Protein AF-A0A5N5QMT2-F1 (afdb_monomer_lite)

Foldseek 3Di:
DPPPVCPPPPDPDLVVVLVVLVVVLVVLVVVLVVLCVQADFDDDPDPVDDDPDGDDPVRYDPPVVV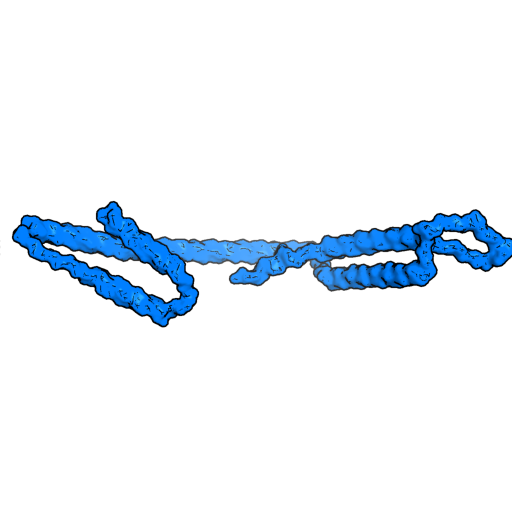VVVNVVSVVVNVVSVVVSVVSVVVDDDDDDPVVVVVVVVVVVVVVVVVVVVVVVVVVVVVVVVVVVVVVVVVVVVVVVVVVVVVVVVVVVVCVPDDDDDDDPDPPVVVVVVVVVVVCVPDPDDDPVVVVVVVVVVVVVVVPD

pLDDT: mean 74.21, std 20.09, range [34.5, 97.56]

InterPro domains:
  IPR021384 Mediator complex, subunit Med21 [PF11221] (12-137)
  IPR021384 Mediator complex, subunit Med21 [PTHR13381] (12-141)
  IPR037212 Mediator complex, subunit Med7/Med21-like [SSF140718] (12-138)

Structure (mmCIF, N/CA/C/O backbone):
data_AF-A0A5N5QMT2-F1
#
_entry.id   AF-A0A5N5QMT2-F1
#
loop_
_atom_site.group_PDB
_atom_site.id
_atom_site.type_symbol
_atom_site.label_atom_id
_atom_site.label_alt_id
_atom_site.label_comp_id
_atom_site.label_asym_id
_atom_site.label_entity_id
_atom_site.label_seq_id
_atom_site.pdbx_PDB_ins_code
_atom_site.Cartn_x
_atom_site.Cartn_y
_atom_site.Cartn_z
_atom_site.occupancy
_atom_site.B_iso_or_equiv
_atom_site.auth_seq_id
_atom_site.auth_comp_id
_atom_site.auth_asym_id
_atom_site.auth_atom_id
_atom_site.pdbx_PDB_model_num
ATOM 1 N N . MET A 1 1 ? -13.876 -12.688 22.384 1.00 47.56 1 MET A N 1
ATOM 2 C CA . MET A 1 1 ? -14.095 -11.688 21.320 1.00 47.56 1 MET A CA 1
ATOM 3 C C . MET A 1 1 ? -12.764 -11.387 20.628 1.00 47.56 1 MET A C 1
ATOM 5 O O . MET A 1 1 ? -12.098 -10.450 21.045 1.00 47.56 1 MET A O 1
ATOM 9 N N . PRO A 1 2 ? -12.319 -12.203 19.652 1.00 50.31 2 PRO A N 1
ATOM 10 C CA . PRO A 1 2 ? -11.019 -12.031 18.999 1.00 50.31 2 PRO A CA 1
ATOM 11 C C . PRO A 1 2 ? -11.087 -11.380 17.603 1.00 50.31 2 PRO A C 1
ATOM 13 O O . PRO A 1 2 ? -10.048 -11.216 16.974 1.00 50.31 2 PRO A O 1
ATOM 16 N N . GLU A 1 3 ? -12.267 -10.992 17.106 1.00 50.75 3 GLU A N 1
ATOM 17 C CA . GLU A 1 3 ? -12.407 -10.488 15.726 1.00 50.75 3 GLU A CA 1
ATOM 18 C C . GLU A 1 3 ? -12.124 -8.985 15.557 1.00 50.75 3 GLU A C 1
ATOM 20 O O . GLU A 1 3 ? -11.755 -8.553 14.472 1.00 50.75 3 GLU A O 1
ATOM 25 N N . LEU A 1 4 ? -12.194 -8.186 16.628 1.00 48.50 4 LEU A N 1
ATOM 26 C CA . LEU A 1 4 ? -12.113 -6.719 16.534 1.00 48.50 4 LEU A CA 1
ATOM 27 C C . LEU A 1 4 ? -10.691 -6.181 16.273 1.00 48.50 4 LEU A C 1
ATOM 29 O O . LEU A 1 4 ? -10.518 -5.102 15.718 1.00 48.50 4 LEU A O 1
ATOM 33 N N . HIS A 1 5 ? -9.654 -6.932 16.646 1.00 47.97 5 HIS A N 1
ATOM 34 C CA . HIS A 1 5 ? -8.260 -6.491 16.492 1.00 47.97 5 HIS A CA 1
ATOM 35 C C . HIS A 1 5 ? -7.692 -6.734 15.091 1.00 47.97 5 HIS A C 1
ATOM 37 O O . HIS A 1 5 ? -6.601 -6.261 14.786 1.00 47.97 5 HIS A O 1
ATOM 43 N N . LYS A 1 6 ? -8.413 -7.466 14.233 1.00 48.66 6 LYS A N 1
ATOM 44 C CA . LYS A 1 6 ? -7.925 -7.812 12.896 1.00 48.66 6 LYS A CA 1
ATOM 45 C C . LYS A 1 6 ? -8.113 -6.677 11.884 1.00 48.66 6 LYS A C 1
ATOM 47 O O . LYS A 1 6 ? -7.337 -6.598 10.942 1.00 48.66 6 LYS A O 1
ATOM 52 N N . GLU A 1 7 ? -9.079 -5.783 12.100 1.00 50.97 7 GLU A N 1
ATOM 53 C CA . GLU A 1 7 ? -9.382 -4.693 11.159 1.00 50.97 7 GLU A CA 1
ATOM 54 C C . GLU A 1 7 ? -8.595 -3.400 11.414 1.00 50.97 7 GLU A C 1
ATOM 56 O O . GLU A 1 7 ? -8.371 -2.640 10.481 1.00 50.97 7 GLU A O 1
ATOM 61 N N . LEU A 1 8 ? -8.124 -3.146 12.641 1.00 49.72 8 LEU A N 1
ATOM 62 C CA . LEU A 1 8 ? -7.534 -1.842 12.986 1.00 49.72 8 LEU A CA 1
ATOM 63 C C . LEU A 1 8 ? -6.001 -1.778 12.853 1.00 49.72 8 LEU A C 1
ATOM 65 O O . LEU A 1 8 ? -5.417 -0.715 13.032 1.00 49.72 8 LEU A O 1
ATOM 69 N N . THR A 1 9 ? -5.323 -2.903 12.600 1.00 47.25 9 THR A N 1
ATOM 70 C CA . THR A 1 9 ? -3.842 -2.960 12.590 1.00 47.25 9 THR A CA 1
ATOM 71 C C . THR A 1 9 ? -3.247 -3.669 11.369 1.00 47.25 9 THR A C 1
ATOM 73 O O . THR A 1 9 ? -2.034 -3.634 11.194 1.00 47.25 9 THR A O 1
ATOM 76 N N . ALA A 1 10 ? -4.058 -4.319 10.526 1.00 49.44 10 ALA A N 1
ATOM 77 C CA . ALA A 1 10 ? -3.559 -5.112 9.396 1.00 49.44 10 ALA A CA 1
ATOM 78 C C . ALA A 1 10 ? -3.632 -4.403 8.033 1.00 49.44 10 ALA A C 1
ATOM 80 O O . ALA A 1 10 ? -2.993 -4.863 7.090 1.00 49.44 10 ALA A O 1
ATOM 81 N N . ASP A 1 11 ? -4.364 -3.296 7.922 1.00 58.69 11 ASP A N 1
ATOM 82 C CA . ASP A 1 11 ? -4.413 -2.502 6.698 1.00 58.69 11 ASP A CA 1
ATOM 83 C C . ASP A 1 11 ? -3.493 -1.294 6.914 1.00 58.69 11 ASP A C 1
ATOM 85 O O . ASP A 1 11 ? -3.854 -0.324 7.579 1.00 58.69 11 ASP A O 1
ATOM 89 N N . MET A 1 12 ? -2.265 -1.354 6.387 1.00 60.53 12 MET A N 1
ATOM 90 C CA . MET A 1 12 ? -1.620 -0.112 5.947 1.00 60.53 12 MET A CA 1
ATOM 91 C C . MET A 1 12 ? -2.678 0.664 5.160 1.00 60.53 12 MET A C 1
ATOM 93 O O . MET A 1 12 ? -3.343 0.057 4.321 1.00 60.53 12 MET A O 1
ATOM 97 N N . ASP A 1 13 ? -2.873 1.955 5.421 1.00 83.69 13 ASP A N 1
ATOM 98 C CA . ASP A 1 13 ? -3.916 2.711 4.724 1.00 83.69 13 ASP A CA 1
ATOM 99 C C . ASP A 1 13 ? -3.741 2.539 3.207 1.00 83.69 13 ASP A C 1
ATOM 101 O O . ASP A 1 13 ? -2.679 2.827 2.649 1.00 83.69 13 ASP A O 1
ATOM 105 N N . LYS A 1 14 ? -4.765 1.997 2.538 1.00 84.50 14 LYS A N 1
ATOM 106 C CA . LYS A 1 14 ? -4.738 1.721 1.095 1.00 84.50 14 LYS A CA 1
ATOM 107 C C . LYS A 1 14 ? -4.459 2.987 0.293 1.00 84.50 14 LYS A C 1
ATOM 109 O O . LYS A 1 14 ? -3.879 2.905 -0.787 1.00 84.50 14 LYS A O 1
ATOM 114 N N . LEU A 1 15 ? -4.834 4.150 0.829 1.00 88.06 15 LEU A N 1
ATOM 115 C CA . LEU A 1 15 ? -4.496 5.436 0.238 1.00 88.06 15 LEU A CA 1
ATOM 116 C C . LEU A 1 15 ? -2.988 5.712 0.311 1.00 88.06 15 LEU A C 1
ATOM 118 O O . LEU A 1 15 ? -2.398 6.121 -0.688 1.00 88.06 15 LEU A O 1
ATOM 122 N N . THR A 1 16 ? -2.350 5.435 1.450 1.00 90.06 16 THR A N 1
ATOM 123 C CA . THR A 1 16 ? -0.886 5.499 1.583 1.00 90.06 16 THR A CA 1
ATOM 124 C C . THR A 1 16 ? -0.204 4.492 0.656 1.00 90.06 16 THR A C 1
ATOM 126 O O . THR A 1 16 ? 0.714 4.862 -0.066 1.00 90.06 16 THR A O 1
ATOM 129 N N . GLN A 1 17 ? -0.706 3.256 0.567 1.00 90.19 17 GLN A N 1
ATOM 130 C CA . GLN A 1 17 ? -0.165 2.251 -0.360 1.00 90.19 17 GLN A CA 1
ATOM 131 C C . GLN A 1 17 ? -0.258 2.695 -1.830 1.00 90.19 17 GLN A C 1
ATOM 133 O O . GLN A 1 17 ? 0.668 2.477 -2.611 1.00 90.19 17 GLN A O 1
ATOM 138 N N . LEU A 1 18 ? -1.371 3.327 -2.220 1.00 91.50 18 LEU A N 1
ATOM 139 C CA . LEU A 1 18 ? -1.539 3.889 -3.559 1.00 91.50 18 LEU A CA 1
ATOM 140 C C . LEU A 1 18 ? -0.559 5.041 -3.813 1.00 91.50 18 LEU A C 1
ATOM 142 O O . LEU A 1 18 ? 0.016 5.120 -4.898 1.00 91.50 18 LEU A O 1
ATOM 146 N N . HIS A 1 19 ? -0.356 5.914 -2.825 1.00 91.38 19 HIS A N 1
ATOM 147 C CA . HIS A 1 19 ? 0.609 7.005 -2.920 1.00 91.38 19 HIS A CA 1
ATOM 148 C C . HIS A 1 19 ? 2.033 6.481 -3.158 1.00 91.38 19 HIS A C 1
ATOM 150 O O . HIS A 1 19 ? 2.672 6.880 -4.134 1.00 91.38 19 HIS A O 1
ATOM 156 N N . ASP A 1 20 ? 2.475 5.513 -2.353 1.00 92.25 20 ASP A N 1
ATOM 157 C CA . ASP A 1 20 ? 3.797 4.890 -2.476 1.00 92.25 20 ASP A CA 1
ATOM 158 C C . ASP A 1 20 ? 3.968 4.185 -3.834 1.00 92.25 20 ASP A C 1
ATOM 160 O O . ASP A 1 20 ? 5.029 4.249 -4.463 1.00 92.25 20 ASP A O 1
ATOM 164 N N . ALA A 1 21 ? 2.911 3.531 -4.333 1.00 91.31 21 ALA A N 1
ATOM 165 C CA . ALA A 1 21 ? 2.925 2.875 -5.639 1.00 91.31 21 ALA A CA 1
ATOM 166 C C . ALA A 1 21 ? 3.087 3.877 -6.796 1.00 91.31 21 ALA A C 1
ATOM 168 O O . ALA A 1 21 ? 3.819 3.600 -7.751 1.00 91.31 21 ALA A O 1
ATOM 169 N N . ILE A 1 22 ? 2.445 5.048 -6.712 1.00 93.19 22 ILE A N 1
ATOM 170 C CA . ILE A 1 22 ? 2.586 6.124 -7.704 1.00 93.19 22 ILE A CA 1
ATOM 171 C C . ILE A 1 22 ? 3.990 6.733 -7.645 1.00 93.19 22 ILE A C 1
ATOM 173 O O . ILE A 1 22 ? 4.608 6.939 -8.691 1.00 93.19 22 ILE A O 1
ATOM 177 N N . GLU A 1 23 ? 4.521 6.994 -6.450 1.00 94.00 23 GLU A N 1
ATOM 178 C CA . GLU A 1 23 ? 5.882 7.512 -6.298 1.00 94.00 23 GLU A CA 1
ATOM 179 C C . GLU A 1 23 ? 6.912 6.529 -6.872 1.00 94.00 23 GLU A C 1
ATOM 181 O O . GLU A 1 23 ? 7.763 6.909 -7.681 1.00 94.00 23 GLU A O 1
ATOM 186 N N . SER A 1 24 ? 6.776 5.241 -6.549 1.00 92.12 24 SER A N 1
ATOM 187 C CA . SER A 1 24 ? 7.620 4.181 -7.100 1.00 92.12 24 SER A CA 1
ATOM 188 C C . SER A 1 24 ? 7.551 4.125 -8.631 1.00 92.12 24 SER A C 1
ATOM 190 O O . SER A 1 24 ? 8.596 4.037 -9.282 1.00 92.12 24 SER A O 1
ATOM 192 N N . LEU A 1 25 ? 6.354 4.250 -9.221 1.00 93.81 25 LEU A N 1
ATOM 193 C CA . LEU A 1 25 ? 6.182 4.296 -10.676 1.00 93.81 25 LEU A CA 1
ATOM 194 C C . LEU A 1 25 ? 6.958 5.467 -11.297 1.00 93.81 25 LEU A C 1
ATOM 196 O O . LEU A 1 25 ? 7.675 5.278 -12.280 1.00 93.81 25 LEU A O 1
ATOM 200 N N . LEU A 1 26 ? 6.858 6.665 -10.717 1.00 94.00 26 LEU A N 1
ATOM 201 C CA . LEU A 1 26 ? 7.558 7.855 -11.211 1.00 94.00 26 LEU A CA 1
ATOM 202 C C . LEU A 1 26 ? 9.083 7.714 -11.115 1.00 94.00 26 LEU A C 1
ATOM 204 O O . LEU A 1 26 ? 9.804 8.111 -12.037 1.00 94.00 26 LEU A O 1
ATOM 208 N N . VAL A 1 27 ? 9.580 7.107 -10.037 1.00 94.00 27 VAL A N 1
ATOM 209 C CA . VAL A 1 27 ? 11.009 6.814 -9.865 1.00 94.00 27 VAL A CA 1
ATOM 210 C C . VAL A 1 27 ? 11.495 5.832 -10.932 1.00 94.00 27 VAL A C 1
ATOM 212 O O . VAL A 1 27 ? 12.517 6.087 -11.575 1.00 94.00 27 VAL A O 1
ATOM 215 N N . ILE A 1 28 ? 10.753 4.748 -11.180 1.00 91.75 28 ILE A N 1
ATOM 216 C CA . ILE A 1 28 ? 11.081 3.767 -12.226 1.00 91.75 28 ILE A CA 1
ATOM 217 C C . ILE A 1 28 ? 11.078 4.436 -13.605 1.00 91.75 28 ILE A C 1
ATOM 219 O O . ILE A 1 28 ? 12.009 4.235 -14.384 1.00 91.75 28 ILE A O 1
ATOM 223 N N . MET A 1 29 ? 10.099 5.298 -13.897 1.00 93.06 29 MET A N 1
ATOM 224 C CA . MET A 1 29 ? 10.043 6.049 -15.155 1.00 93.06 29 MET A CA 1
ATOM 225 C C . MET A 1 29 ? 11.276 6.937 -15.349 1.00 93.06 29 MET A C 1
ATOM 227 O O . MET A 1 29 ? 11.930 6.850 -16.389 1.00 93.06 29 MET A O 1
ATOM 231 N N . SER A 1 30 ? 11.643 7.742 -14.350 1.00 94.81 30 SER A N 1
ATOM 232 C CA . SER A 1 30 ? 12.832 8.601 -14.419 1.00 94.81 30 SER A CA 1
ATOM 233 C C . SER A 1 30 ? 14.112 7.782 -14.620 1.00 94.81 30 SER A C 1
ATOM 235 O O . SER A 1 30 ? 14.888 8.036 -15.545 1.00 94.81 30 SER A O 1
ATOM 237 N N . ASN A 1 31 ? 14.289 6.725 -13.823 1.00 92.38 31 ASN A N 1
ATOM 238 C CA . ASN A 1 31 ? 15.452 5.848 -13.909 1.00 92.38 31 ASN A CA 1
ATOM 239 C C . ASN A 1 31 ? 15.521 5.104 -15.247 1.00 92.38 31 ASN A C 1
ATOM 241 O O . ASN A 1 31 ? 16.613 4.936 -15.787 1.00 92.38 31 ASN A O 1
ATOM 245 N N . SER A 1 32 ? 14.380 4.716 -15.823 1.00 92.69 32 SER A N 1
ATOM 246 C CA . SER A 1 32 ? 14.324 4.074 -17.140 1.00 92.69 32 SER A CA 1
ATOM 247 C C . SER A 1 32 ? 14.790 5.017 -18.253 1.00 92.69 32 SER A C 1
ATOM 249 O O . SER A 1 32 ? 15.587 4.621 -19.102 1.00 92.69 32 SER A O 1
ATOM 251 N N . VAL A 1 33 ? 14.387 6.293 -18.217 1.00 92.50 33 VAL A N 1
ATOM 252 C CA . VAL A 1 33 ? 14.845 7.305 -19.181 1.00 92.50 33 VAL A CA 1
ATOM 253 C C . VAL A 1 33 ? 16.339 7.559 -19.012 1.00 92.50 33 VAL A C 1
ATOM 255 O O . VAL A 1 33 ? 17.073 7.580 -20.002 1.00 92.50 33 VAL A O 1
ATOM 258 N N . ILE A 1 34 ? 16.812 7.696 -17.770 1.00 92.06 34 ILE A N 1
ATOM 259 C CA . ILE A 1 34 ? 18.241 7.848 -17.479 1.00 92.06 34 ILE A CA 1
ATOM 260 C C . ILE A 1 34 ? 19.015 6.642 -18.018 1.00 92.06 34 ILE A C 1
ATOM 262 O O . ILE A 1 34 ? 20.014 6.826 -18.712 1.00 92.06 34 ILE A O 1
ATOM 266 N N . TYR A 1 35 ? 18.550 5.419 -17.768 1.00 90.25 35 TYR A N 1
ATOM 267 C CA . TYR A 1 35 ? 19.178 4.194 -18.258 1.00 90.25 35 TYR A CA 1
ATOM 268 C C . TYR A 1 35 ? 19.256 4.171 -19.792 1.00 90.25 35 TYR A C 1
ATOM 270 O O . TYR A 1 35 ? 20.343 4.029 -20.352 1.00 90.25 35 TYR A O 1
ATOM 278 N N . LEU A 1 36 ? 18.143 4.427 -20.485 1.00 88.38 36 LEU A N 1
ATOM 279 C CA . LEU A 1 36 ? 18.100 4.444 -21.950 1.00 88.38 36 LEU A CA 1
ATOM 280 C C . LEU A 1 36 ? 19.023 5.518 -22.544 1.00 88.38 36 LEU A C 1
ATOM 282 O O . LEU A 1 36 ? 19.749 5.255 -23.498 1.00 88.38 36 LEU A O 1
ATOM 286 N N . VAL A 1 37 ? 19.062 6.723 -21.975 1.00 87.69 37 VAL A N 1
ATOM 287 C CA . VAL A 1 37 ? 19.925 7.810 -22.474 1.00 87.69 37 VAL A CA 1
ATOM 288 C C . VAL A 1 37 ? 21.406 7.555 -22.161 1.00 87.69 37 VAL A C 1
ATOM 290 O O . VAL A 1 37 ? 22.294 7.944 -22.932 1.00 87.69 37 VAL A O 1
ATOM 293 N N . THR A 1 38 ? 21.704 6.909 -21.032 1.00 85.94 38 THR A N 1
ATOM 294 C CA . THR A 1 38 ? 23.081 6.678 -20.568 1.00 85.94 38 THR A CA 1
ATOM 295 C C . THR A 1 38 ? 23.731 5.423 -21.145 1.00 85.94 38 THR A C 1
ATOM 297 O O . THR A 1 38 ? 24.955 5.428 -21.289 1.00 85.94 38 THR A O 1
ATOM 300 N N . ARG A 1 39 ? 22.949 4.405 -21.520 1.00 83.00 39 ARG A N 1
ATOM 301 C CA . ARG A 1 39 ? 23.452 3.103 -21.993 1.00 83.00 39 ARG A CA 1
ATOM 302 C C . ARG A 1 39 ? 23.227 2.814 -23.477 1.00 83.00 39 ARG A C 1
ATOM 304 O O . ARG A 1 39 ? 23.773 1.841 -23.982 1.00 83.00 39 ARG A O 1
ATOM 311 N N . ASN A 1 40 ? 22.480 3.658 -24.195 1.00 81.75 40 ASN A N 1
ATOM 312 C CA . ASN A 1 40 ? 22.239 3.461 -25.626 1.00 81.75 40 ASN A CA 1
ATOM 313 C C . ASN A 1 40 ? 23.493 3.696 -26.494 1.00 81.75 40 ASN A C 1
ATOM 315 O O . ASN A 1 40 ? 24.268 4.638 -26.268 1.00 81.75 40 ASN A O 1
ATOM 319 N N . SER A 1 41 ? 23.615 2.873 -27.536 1.00 75.62 41 SER A N 1
ATOM 320 C CA . SER A 1 41 ? 24.634 2.943 -28.581 1.00 75.62 41 SER A CA 1
ATOM 321 C C . SER A 1 41 ? 24.241 3.922 -29.696 1.00 75.62 41 SER A C 1
ATOM 323 O O . SER A 1 41 ? 23.064 4.160 -29.984 1.00 75.62 41 SER A O 1
ATOM 325 N N . PHE A 1 42 ? 25.233 4.533 -30.349 1.00 78.00 42 PHE A N 1
ATOM 326 C CA . PHE A 1 42 ? 24.985 5.390 -31.511 1.00 78.00 42 PHE A CA 1
ATOM 327 C C . PHE A 1 42 ? 24.969 4.545 -32.786 1.00 78.00 42 PHE A C 1
ATOM 329 O O . PHE A 1 42 ? 26.005 4.079 -33.253 1.00 78.00 42 PHE A O 1
ATOM 336 N N . ARG A 1 43 ? 23.787 4.371 -33.382 1.00 75.50 43 ARG A N 1
ATOM 337 C CA . ARG A 1 43 ? 23.637 3.676 -34.665 1.00 75.50 43 ARG A CA 1
ATOM 338 C C . ARG A 1 43 ? 23.906 4.628 -35.832 1.00 75.50 43 ARG A C 1
ATOM 340 O O . ARG A 1 43 ? 23.268 5.674 -35.942 1.00 75.50 43 ARG A O 1
ATOM 347 N N . GLN A 1 44 ? 24.803 4.245 -36.739 1.00 75.62 44 GLN A N 1
ATOM 348 C CA . GLN A 1 44 ? 25.013 4.977 -37.988 1.00 75.62 44 GLN A CA 1
ATOM 349 C C . GLN A 1 44 ? 23.783 4.826 -38.894 1.00 75.62 44 GLN A C 1
ATOM 351 O O . GLN A 1 44 ? 23.402 3.714 -39.255 1.00 75.62 44 GLN A O 1
ATOM 356 N N . VAL A 1 45 ? 23.161 5.948 -39.257 1.00 78.06 45 VAL A N 1
ATOM 357 C CA . VAL A 1 45 ? 21.987 5.975 -40.150 1.00 78.06 45 VAL A CA 1
ATOM 358 C C . VAL A 1 45 ? 22.401 6.176 -41.611 1.00 78.06 45 VAL A C 1
ATOM 360 O O . VAL A 1 45 ? 21.742 5.666 -42.511 1.00 78.06 45 VAL A O 1
ATOM 363 N N . ASN A 1 46 ? 23.513 6.879 -41.857 1.00 81.94 46 ASN A N 1
ATOM 364 C CA . ASN A 1 46 ? 24.042 7.126 -43.196 1.00 81.94 46 ASN A CA 1
ATOM 365 C C . ASN A 1 46 ? 25.521 6.696 -43.281 1.00 81.94 46 ASN A C 1
ATOM 367 O O . ASN A 1 46 ? 26.335 7.239 -42.530 1.00 81.94 46 ASN A O 1
ATOM 371 N N . PRO A 1 47 ? 25.887 5.776 -44.194 1.00 80.31 47 PRO A N 1
ATOM 372 C CA . PRO A 1 47 ? 27.261 5.291 -44.345 1.00 80.31 47 PRO A CA 1
ATOM 373 C C . PRO A 1 47 ? 28.261 6.374 -44.787 1.00 80.31 47 PRO A C 1
ATOM 375 O O . PRO A 1 47 ? 29.453 6.225 -44.546 1.00 80.31 47 PRO A O 1
ATOM 378 N N . ASN A 1 48 ? 27.797 7.480 -45.381 1.00 80.56 48 ASN A N 1
ATOM 379 C CA . ASN A 1 48 ? 28.655 8.569 -45.866 1.00 80.56 48 ASN A CA 1
ATOM 380 C C . ASN A 1 48 ? 29.085 9.560 -44.771 1.00 80.56 48 ASN A C 1
ATOM 382 O O . ASN A 1 48 ? 29.906 10.437 -45.030 1.00 80.56 48 ASN A O 1
ATOM 386 N N . ILE A 1 49 ? 28.525 9.458 -43.562 1.00 74.31 49 ILE A N 1
ATOM 387 C CA . ILE A 1 49 ? 28.852 10.340 -42.438 1.00 74.31 49 ILE A CA 1
ATOM 388 C C . ILE A 1 49 ? 29.492 9.478 -41.343 1.00 74.31 49 ILE A C 1
ATOM 390 O O . ILE A 1 49 ? 28.787 8.661 -40.744 1.00 74.31 49 ILE A O 1
ATOM 394 N N . PRO A 1 50 ? 30.804 9.613 -41.078 1.00 67.00 50 PRO A N 1
ATOM 395 C CA . PRO A 1 50 ? 31.466 8.842 -40.033 1.00 67.00 50 PRO A CA 1
ATOM 396 C C . PRO A 1 50 ? 30.954 9.254 -38.645 1.00 67.00 50 PRO A C 1
ATOM 398 O O . PRO A 1 50 ? 30.667 10.426 -38.395 1.00 67.00 50 PRO A O 1
ATOM 401 N N . ILE A 1 51 ? 30.838 8.288 -37.729 1.00 70.00 51 ILE A N 1
ATOM 402 C CA . ILE A 1 51 ? 30.437 8.543 -36.339 1.00 70.00 51 ILE A CA 1
ATOM 403 C C . ILE A 1 51 ? 31.538 9.374 -35.663 1.00 70.00 51 ILE A C 1
ATOM 405 O O . ILE A 1 51 ? 32.636 8.884 -35.422 1.00 70.00 51 ILE A O 1
ATOM 409 N N . THR A 1 52 ? 31.246 10.635 -35.344 1.00 70.00 52 THR A N 1
ATOM 410 C CA . THR A 1 52 ? 32.208 11.575 -34.734 1.00 70.00 52 THR A CA 1
ATOM 411 C C . THR A 1 52 ? 32.216 11.544 -33.205 1.00 70.00 52 THR A C 1
ATOM 413 O O . THR A 1 52 ? 33.095 12.138 -32.582 1.00 70.00 52 THR A O 1
ATOM 416 N N . LYS A 1 53 ? 31.247 10.859 -32.582 1.00 68.00 53 LYS A N 1
ATOM 417 C CA . LYS A 1 53 ? 31.150 10.687 -31.128 1.00 68.00 53 LYS A CA 1
ATOM 418 C C . LYS A 1 53 ? 30.874 9.230 -30.787 1.00 68.00 53 LYS A C 1
ATOM 420 O O . LYS A 1 53 ? 29.763 8.745 -30.971 1.00 68.00 53 LYS A O 1
ATOM 425 N N . THR A 1 54 ? 31.882 8.552 -30.260 1.00 65.38 54 THR A N 1
ATOM 426 C CA . THR A 1 54 ? 31.740 7.246 -29.611 1.00 65.38 54 THR A CA 1
ATOM 427 C C . THR A 1 54 ? 31.638 7.461 -28.104 1.00 65.38 54 THR A C 1
ATOM 429 O O . THR A 1 54 ? 32.379 8.266 -27.533 1.00 65.38 54 THR A O 1
ATOM 432 N N . ARG A 1 55 ? 30.691 6.787 -27.446 1.00 69.69 55 ARG A N 1
ATOM 433 C CA . ARG A 1 55 ? 30.575 6.815 -25.981 1.00 69.69 55 ARG A CA 1
ATOM 434 C C . ARG A 1 55 ? 31.718 5.981 -25.376 1.00 69.69 55 ARG A C 1
ATOM 436 O O . ARG A 1 55 ? 32.178 5.051 -26.034 1.00 69.69 55 ARG A O 1
ATOM 443 N N . PRO A 1 56 ? 32.200 6.285 -24.155 1.00 75.06 56 PRO A N 1
ATOM 444 C CA . PRO A 1 56 ? 33.135 5.402 -23.468 1.00 75.06 56 PRO A CA 1
ATOM 445 C C . PRO A 1 56 ? 32.568 3.972 -23.374 1.00 75.06 56 PRO A C 1
ATOM 447 O O . PRO A 1 56 ? 31.417 3.834 -22.951 1.00 75.06 56 PRO A O 1
ATOM 450 N N . PRO A 1 57 ? 33.349 2.930 -23.716 1.00 65.69 57 PRO A N 1
ATOM 451 C CA . PRO A 1 57 ? 32.867 1.546 -23.796 1.00 65.69 57 PRO A CA 1
ATOM 452 C C . PRO A 1 57 ? 32.422 0.977 -22.440 1.00 65.69 57 PRO A C 1
ATOM 454 O O . PRO A 1 57 ? 31.634 0.048 -22.386 1.00 65.69 57 PRO A O 1
ATOM 457 N N . GLU A 1 58 ? 32.863 1.571 -21.328 1.00 68.94 58 GLU A N 1
ATOM 458 C CA . GLU A 1 58 ? 32.429 1.219 -19.966 1.00 68.94 58 GLU A CA 1
ATOM 459 C C . GLU A 1 58 ? 30.955 1.587 -19.681 1.00 68.94 58 GLU A C 1
ATOM 461 O O . GLU A 1 58 ? 30.323 1.080 -18.751 1.00 68.94 58 GLU A O 1
ATOM 466 N N . ARG A 1 59 ? 30.390 2.496 -20.485 1.00 70.81 59 ARG A N 1
ATOM 467 C CA . ARG A 1 59 ? 29.008 2.976 -20.363 1.00 70.81 59 ARG A CA 1
ATOM 468 C C . ARG A 1 59 ? 28.080 2.426 -21.443 1.00 70.81 59 ARG A C 1
ATOM 470 O O . ARG A 1 59 ? 26.944 2.877 -21.526 1.00 70.81 59 ARG A O 1
ATOM 477 N N . GLU A 1 60 ? 28.552 1.504 -22.272 1.00 76.06 60 GLU A N 1
ATOM 478 C CA . GLU A 1 60 ? 27.770 0.893 -23.342 1.00 76.06 60 GLU A CA 1
ATOM 479 C C . GLU A 1 60 ? 27.487 -0.563 -22.987 1.00 76.06 60 GLU A C 1
ATOM 481 O O . GLU A 1 60 ? 28.405 -1.341 -22.731 1.00 76.06 60 GLU A O 1
ATOM 486 N N . ASP A 1 61 ? 26.206 -0.918 -22.950 1.00 79.56 61 ASP A N 1
ATOM 487 C CA . ASP A 1 61 ? 25.803 -2.295 -22.699 1.00 79.56 61 ASP A CA 1
ATOM 488 C C . ASP A 1 61 ? 25.741 -3.047 -24.045 1.00 79.56 61 ASP A C 1
ATOM 490 O O . ASP A 1 61 ? 25.345 -2.462 -25.061 1.00 79.56 61 ASP A O 1
ATOM 494 N N . PRO A 1 62 ? 26.109 -4.343 -24.099 1.00 83.69 62 PRO A N 1
ATOM 495 C CA . PRO A 1 62 ? 25.948 -5.149 -25.305 1.00 83.69 62 PRO A CA 1
ATOM 496 C C . PRO A 1 62 ? 24.494 -5.142 -25.786 1.00 83.69 62 PRO A C 1
ATOM 498 O O . PRO A 1 62 ? 23.570 -5.163 -24.974 1.00 83.69 62 PRO A O 1
ATOM 501 N N . LEU A 1 63 ? 24.282 -5.178 -27.106 1.00 82.75 63 LEU A N 1
ATOM 502 C CA . LEU A 1 63 ? 22.950 -5.012 -27.705 1.00 82.75 63 LEU A CA 1
ATOM 503 C C . LEU A 1 63 ? 21.916 -6.031 -27.186 1.00 82.75 63 LEU A C 1
ATOM 505 O O . LEU A 1 63 ? 20.753 -5.685 -27.006 1.00 82.75 63 LEU A O 1
ATOM 509 N N . ASP A 1 64 ? 22.353 -7.260 -26.905 1.00 86.44 64 ASP A N 1
ATOM 510 C CA . ASP A 1 64 ? 21.512 -8.323 -26.340 1.00 86.44 64 ASP A CA 1
ATOM 511 C C . ASP A 1 64 ? 21.060 -8.008 -24.901 1.00 86.44 64 ASP A C 1
ATOM 513 O O . ASP A 1 64 ? 19.874 -8.065 -24.578 1.00 86.44 64 ASP A O 1
ATOM 517 N N . VAL A 1 65 ? 21.994 -7.556 -24.058 1.00 88.06 65 VAL A N 1
ATOM 518 C CA . VAL A 1 65 ? 21.725 -7.159 -22.666 1.00 88.06 65 VAL A CA 1
ATOM 519 C C . VAL A 1 65 ? 20.837 -5.914 -22.621 1.00 88.06 65 VAL A C 1
ATOM 521 O O . VAL A 1 65 ? 19.896 -5.849 -21.836 1.00 88.06 65 VAL A O 1
ATOM 524 N N . PHE A 1 66 ?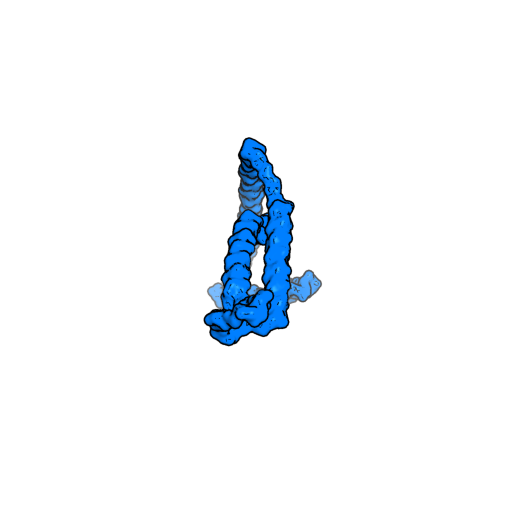 21.082 -4.943 -23.502 1.00 88.12 66 PHE A N 1
ATOM 525 C CA . PHE A 1 66 ? 20.287 -3.720 -23.583 1.00 88.12 66 PHE A CA 1
ATOM 526 C C . PHE A 1 66 ? 18.832 -3.996 -23.997 1.00 88.12 66 PHE A C 1
ATOM 528 O O . PHE A 1 66 ? 17.897 -3.450 -23.406 1.00 88.12 66 PHE A O 1
ATOM 535 N N . GLU A 1 67 ? 18.613 -4.874 -24.981 1.00 88.62 67 GLU A N 1
ATOM 536 C CA . GLU A 1 67 ? 17.268 -5.282 -25.397 1.00 88.62 67 GLU A CA 1
ATOM 537 C C . GLU A 1 67 ? 16.543 -6.099 -24.315 1.00 88.62 67 GLU A C 1
ATOM 539 O O . GLU A 1 67 ? 15.338 -5.908 -24.118 1.00 88.62 67 GLU A O 1
ATOM 544 N N . ALA A 1 68 ? 17.257 -6.961 -23.584 1.00 91.81 68 ALA A N 1
ATOM 545 C CA . ALA A 1 68 ? 16.709 -7.692 -22.442 1.00 91.81 68 ALA A CA 1
ATOM 546 C C . ALA A 1 68 ? 16.275 -6.739 -21.313 1.00 91.81 68 ALA A C 1
ATOM 548 O O . ALA A 1 68 ? 15.116 -6.779 -20.894 1.00 91.81 68 ALA A O 1
ATOM 549 N N . ASN A 1 69 ? 17.147 -5.812 -20.910 1.00 90.44 69 ASN A N 1
ATOM 550 C CA . ASN A 1 69 ? 16.862 -4.828 -19.862 1.00 90.44 69 ASN A CA 1
ATOM 551 C C . ASN A 1 69 ? 15.710 -3.894 -20.258 1.00 90.44 69 ASN A C 1
ATOM 553 O O . ASN A 1 69 ? 14.858 -3.564 -19.439 1.00 90.44 69 ASN A O 1
ATOM 557 N N . LYS A 1 70 ? 15.611 -3.507 -21.536 1.00 90.62 70 LYS A N 1
ATOM 558 C CA . LYS A 1 70 ? 14.468 -2.727 -22.035 1.00 90.62 70 LYS A CA 1
ATOM 559 C C . LYS A 1 70 ? 13.146 -3.482 -21.866 1.00 90.62 70 LYS A C 1
ATOM 561 O O . LYS A 1 70 ? 12.148 -2.880 -21.477 1.00 90.62 70 LYS A O 1
ATOM 566 N N . ARG A 1 71 ? 13.118 -4.786 -22.161 1.00 92.88 71 ARG A N 1
ATOM 567 C CA . ARG A 1 71 ? 11.915 -5.617 -21.969 1.00 92.88 71 ARG A CA 1
ATOM 568 C C . ARG A 1 71 ? 11.559 -5.754 -20.492 1.00 92.88 71 ARG A C 1
ATOM 570 O O . ARG A 1 71 ? 10.381 -5.672 -20.160 1.00 92.88 71 ARG A O 1
ATOM 577 N N . GLU A 1 72 ? 12.552 -5.923 -19.625 1.00 93.31 72 GLU A N 1
ATOM 578 C CA . GLU A 1 72 ? 12.360 -5.951 -18.173 1.00 93.31 72 GLU A CA 1
ATOM 579 C C . GLU A 1 72 ? 11.763 -4.636 -17.656 1.00 93.31 72 GLU A C 1
ATOM 581 O O . GLU A 1 72 ? 10.732 -4.668 -16.992 1.00 93.31 72 GLU A O 1
ATOM 586 N N . LEU A 1 73 ? 12.324 -3.486 -18.047 1.00 93.31 73 LEU A N 1
ATOM 587 C CA . LEU A 1 73 ? 11.820 -2.162 -17.661 1.00 93.31 73 LEU A CA 1
ATOM 588 C C . LEU A 1 73 ? 10.364 -1.943 -18.091 1.00 93.31 73 LEU A C 1
ATOM 590 O O . LEU A 1 73 ? 9.558 -1.415 -17.327 1.00 93.31 73 LEU A O 1
ATOM 594 N N . VAL A 1 74 ? 10.006 -2.358 -19.310 1.00 94.00 74 VAL A N 1
ATOM 595 C CA . VAL A 1 74 ? 8.620 -2.270 -19.796 1.00 94.00 74 VAL A CA 1
ATOM 596 C C . VAL A 1 74 ? 7.699 -3.194 -18.997 1.00 94.00 74 VAL A C 1
ATOM 598 O O . VAL A 1 74 ? 6.593 -2.791 -18.640 1.00 94.00 74 VAL A O 1
ATOM 601 N N . ASN A 1 75 ? 8.142 -4.413 -18.685 1.00 94.12 75 ASN A N 1
ATOM 602 C CA . ASN A 1 75 ? 7.365 -5.347 -17.874 1.00 94.12 75 ASN A CA 1
ATOM 603 C C . ASN A 1 75 ? 7.159 -4.838 -16.443 1.00 94.12 75 ASN A C 1
ATOM 605 O O . ASN A 1 75 ? 6.053 -4.973 -15.916 1.00 94.12 75 ASN A O 1
ATOM 609 N N . ASP A 1 76 ? 8.181 -4.237 -15.832 1.00 92.81 76 ASP A N 1
ATOM 610 C CA . ASP A 1 76 ? 8.075 -3.623 -14.509 1.00 92.81 76 ASP A CA 1
ATOM 611 C C . ASP A 1 76 ? 7.074 -2.462 -14.543 1.00 92.81 76 ASP A C 1
ATOM 613 O O . ASP A 1 76 ? 6.106 -2.462 -13.785 1.00 92.81 76 ASP A O 1
ATOM 617 N N . LEU A 1 77 ? 7.183 -1.563 -15.529 1.00 93.50 77 LEU A N 1
ATOM 618 C CA . LEU A 1 77 ? 6.240 -0.455 -15.709 1.00 93.50 77 LEU A CA 1
ATOM 619 C C . LEU A 1 77 ? 4.784 -0.935 -15.846 1.00 93.50 77 LEU A C 1
ATOM 621 O O . LEU A 1 77 ? 3.890 -0.409 -15.183 1.00 93.50 77 LEU A O 1
ATOM 625 N N . ILE A 1 78 ? 4.537 -1.956 -16.672 1.00 94.00 78 ILE A N 1
ATOM 626 C CA . ILE A 1 78 ? 3.197 -2.532 -16.866 1.00 94.00 78 ILE A CA 1
ATOM 627 C C . ILE A 1 78 ? 2.694 -3.188 -15.578 1.00 94.00 78 ILE A C 1
ATOM 629 O O . ILE A 1 78 ? 1.521 -3.057 -15.229 1.00 94.00 78 ILE A O 1
ATOM 633 N N . THR A 1 79 ? 3.565 -3.903 -14.870 1.00 93.19 79 THR A N 1
ATOM 634 C CA . THR A 1 79 ? 3.199 -4.579 -13.622 1.00 93.19 79 THR A CA 1
ATOM 635 C C . THR A 1 79 ? 2.834 -3.559 -12.548 1.00 93.19 79 THR A C 1
ATOM 637 O O . THR A 1 79 ? 1.798 -3.711 -11.903 1.00 93.19 79 THR A O 1
ATOM 640 N N . LYS A 1 80 ? 3.614 -2.480 -12.404 1.00 90.81 80 LYS A N 1
ATOM 641 C CA . LYS A 1 80 ? 3.319 -1.372 -11.484 1.00 90.81 80 LYS A CA 1
ATOM 642 C C . LYS A 1 80 ? 2.040 -0.626 -11.855 1.00 90.81 80 LYS A C 1
ATOM 644 O O . LYS A 1 80 ? 1.230 -0.348 -10.976 1.00 90.81 80 LYS A O 1
ATOM 649 N N . ALA A 1 81 ? 1.800 -0.377 -13.142 1.00 92.50 81 ALA A N 1
ATOM 650 C CA . ALA A 1 81 ? 0.557 0.243 -13.601 1.00 92.50 81 ALA A CA 1
ATOM 651 C C . ALA A 1 81 ? -0.676 -0.605 -13.239 1.00 92.50 81 ALA A C 1
ATOM 653 O O . ALA A 1 81 ? -1.641 -0.088 -12.682 1.00 92.50 81 ALA A O 1
ATOM 654 N N . LYS A 1 82 ? -0.615 -1.926 -13.449 1.00 94.25 82 LYS A N 1
ATOM 655 C CA . LYS A 1 82 ? -1.694 -2.847 -13.051 1.00 94.25 82 LYS A CA 1
ATOM 656 C C . LYS A 1 82 ? -1.885 -2.928 -11.537 1.00 94.25 82 LYS A C 1
ATOM 658 O O . LYS A 1 82 ? -3.010 -3.074 -11.070 1.00 94.25 82 LYS A O 1
ATOM 663 N N . GLN A 1 83 ? -0.802 -2.846 -10.763 1.00 91.12 83 GLN A N 1
ATOM 664 C CA . GLN A 1 83 ? -0.888 -2.774 -9.301 1.00 91.12 83 GLN A CA 1
ATOM 665 C C . GLN A 1 83 ? -1.652 -1.522 -8.861 1.00 91.12 83 GLN A C 1
ATOM 667 O O . GLN A 1 83 ? -2.526 -1.620 -8.005 1.00 91.12 83 GLN A O 1
ATOM 672 N N . ILE A 1 84 ? -1.385 -0.374 -9.488 1.00 92.06 84 ILE A N 1
ATOM 673 C CA . ILE A 1 84 ? -2.117 0.873 -9.237 1.00 92.06 84 ILE A CA 1
ATOM 674 C C . ILE A 1 84 ? -3.597 0.728 -9.612 1.00 92.06 84 ILE A C 1
ATOM 676 O O . ILE A 1 84 ? -4.456 1.098 -8.819 1.00 92.06 84 ILE A O 1
ATOM 680 N N . GLU A 1 85 ? -3.917 0.142 -10.769 1.00 92.38 85 GLU A N 1
ATOM 681 C CA . GLU A 1 85 ? -5.310 -0.118 -11.173 1.00 92.38 85 GLU 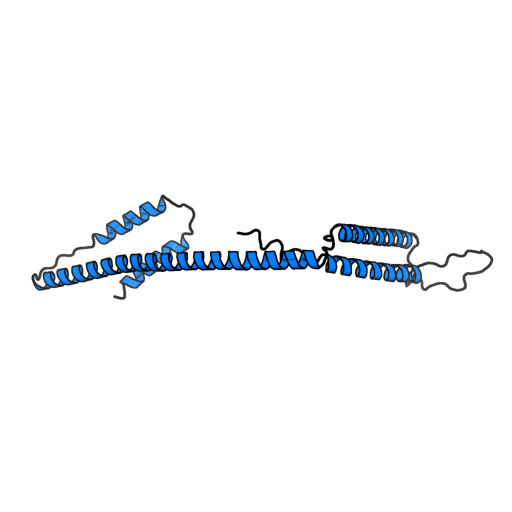A CA 1
ATOM 682 C C . GLU A 1 85 ? -6.054 -0.989 -10.154 1.00 92.38 85 GLU A C 1
ATOM 684 O O . GLU A 1 85 ? -7.185 -0.681 -9.770 1.00 92.38 85 GLU A O 1
ATOM 689 N N . TYR A 1 86 ? -5.406 -2.052 -9.674 1.00 92.25 86 TYR A N 1
ATOM 690 C CA . TYR A 1 86 ? -5.967 -2.911 -8.637 1.00 92.25 86 TYR A CA 1
ATOM 691 C C . TYR A 1 86 ? -6.173 -2.155 -7.319 1.00 92.25 86 TYR A C 1
ATOM 693 O O . TYR A 1 86 ? -7.230 -2.276 -6.699 1.00 92.25 86 TYR A O 1
ATOM 701 N N . LEU A 1 87 ? -5.194 -1.346 -6.901 1.00 89.38 87 LEU A N 1
ATOM 702 C CA . LEU A 1 87 ? -5.295 -0.539 -5.687 1.00 89.38 87 LEU A CA 1
ATOM 703 C C . LEU A 1 87 ? -6.454 0.455 -5.777 1.00 89.38 87 LEU A C 1
ATOM 705 O O . LEU A 1 87 ? -7.241 0.525 -4.837 1.00 89.38 87 LEU A O 1
ATOM 709 N N . ILE A 1 88 ? -6.629 1.129 -6.918 1.00 89.25 88 ILE A N 1
ATOM 710 C CA . ILE A 1 88 ? -7.762 2.033 -7.167 1.00 89.25 88 ILE A CA 1
ATOM 711 C C . ILE A 1 88 ? -9.093 1.280 -7.061 1.00 89.25 88 ILE A C 1
ATOM 713 O O . ILE A 1 88 ? -10.010 1.760 -6.401 1.00 89.25 88 ILE A O 1
ATOM 717 N N . ALA A 1 89 ? -9.197 0.086 -7.651 1.00 88.88 89 ALA A N 1
ATOM 718 C CA . ALA A 1 89 ? -10.405 -0.737 -7.556 1.00 88.88 89 ALA A CA 1
ATOM 719 C C . ALA A 1 89 ? -10.681 -1.245 -6.128 1.00 88.88 89 ALA A C 1
ATOM 721 O O . ALA A 1 89 ? -11.824 -1.546 -5.788 1.00 88.88 89 ALA A O 1
ATOM 722 N N . SER A 1 90 ? -9.644 -1.352 -5.295 1.00 86.94 90 SER A N 1
ATOM 723 C CA . SER A 1 90 ? -9.744 -1.804 -3.903 1.00 86.94 90 SER A CA 1
ATOM 724 C C . SER A 1 90 ? -10.087 -0.696 -2.899 1.00 86.94 90 SER A C 1
ATOM 726 O O . SER A 1 90 ? -10.312 -1.004 -1.718 1.00 86.94 90 SER A O 1
ATOM 728 N N . LEU A 1 91 ? -10.089 0.570 -3.341 1.00 85.62 91 LEU A N 1
ATOM 729 C CA . LEU A 1 91 ? -10.441 1.710 -2.502 1.00 85.62 91 LEU A CA 1
ATOM 730 C C . LEU A 1 91 ? -11.942 1.690 -2.181 1.00 85.62 91 LEU A C 1
ATOM 732 O O . LEU A 1 91 ? -12.761 1.450 -3.073 1.00 85.62 91 LEU A O 1
ATOM 736 N N . PRO A 1 92 ? -12.328 1.957 -0.921 1.00 83.62 92 PRO A N 1
ATOM 737 C CA . PRO A 1 92 ? -13.731 2.128 -0.582 1.00 83.62 92 PRO A CA 1
ATOM 738 C C . PRO A 1 92 ? -14.304 3.340 -1.338 1.00 83.62 92 PRO A C 1
ATOM 740 O O . PRO A 1 92 ? -13.610 4.350 -1.495 1.00 83.62 92 PRO A O 1
ATOM 743 N N . PRO A 1 93 ? -15.555 3.259 -1.821 1.00 81.25 93 PRO A N 1
ATOM 744 C CA . PRO A 1 93 ? -16.190 4.380 -2.496 1.00 81.25 93 PRO A CA 1
ATOM 745 C C . PRO A 1 93 ? -16.311 5.574 -1.535 1.00 81.25 93 PRO A C 1
ATOM 747 O O . PRO A 1 93 ? -16.555 5.372 -0.343 1.00 81.25 93 PRO A O 1
ATOM 750 N N . PRO A 1 94 ? -16.158 6.815 -2.028 1.00 78.31 94 PRO A N 1
ATOM 751 C CA . PRO A 1 94 ? -16.322 7.992 -1.189 1.00 78.31 94 PRO A CA 1
ATOM 752 C C . PRO A 1 94 ? -17.789 8.124 -0.755 1.00 78.31 94 PRO A C 1
ATOM 754 O O . PRO A 1 94 ? -18.680 8.267 -1.593 1.00 78.31 94 PRO A O 1
ATOM 757 N N . GLU A 1 95 ? -18.037 8.076 0.553 1.00 80.19 95 GLU A N 1
ATOM 758 C CA . GLU A 1 95 ? -19.339 8.404 1.143 1.00 80.19 95 GLU A CA 1
ATOM 759 C C . GLU A 1 95 ? -19.512 9.937 1.185 1.00 80.19 95 GLU A C 1
ATOM 761 O O . GLU A 1 95 ? -18.543 10.658 1.445 1.00 80.19 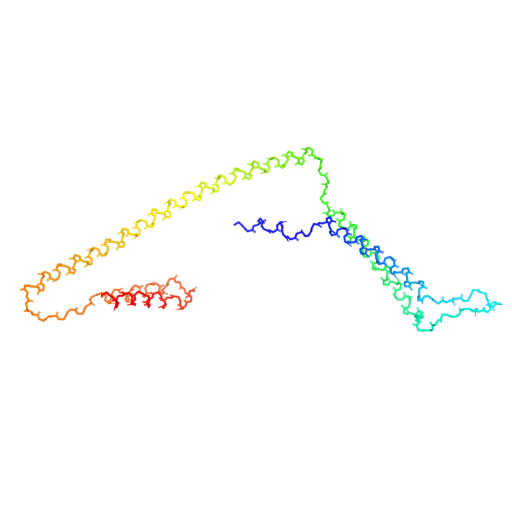95 GLU A O 1
ATOM 766 N N . PRO A 1 96 ? -20.718 10.477 0.935 1.00 88.12 96 PRO A N 1
ATOM 767 C CA . PRO A 1 96 ? -20.959 11.905 1.091 1.00 88.12 96 PRO A CA 1
ATOM 768 C C . PRO A 1 96 ? -20.857 12.307 2.573 1.00 88.12 96 PRO A C 1
ATOM 770 O O . PRO A 1 96 ? -21.370 11.620 3.458 1.00 88.12 96 PRO A O 1
ATOM 773 N N . GLU A 1 97 ? -20.249 13.468 2.843 1.00 86.44 97 GLU A N 1
ATOM 774 C CA . GLU A 1 97 ? -20.013 13.993 4.201 1.00 86.44 97 GLU A CA 1
ATOM 775 C C . GLU A 1 97 ? -21.211 13.901 5.170 1.00 86.44 97 GLU A C 1
ATOM 777 O O . GLU A 1 97 ? -21.002 13.482 6.312 1.00 86.44 97 GLU A O 1
ATOM 782 N N . PRO A 1 98 ? -22.463 14.248 4.787 1.00 87.62 98 PRO A N 1
ATOM 783 C CA . PRO A 1 98 ? -23.587 14.156 5.719 1.00 87.62 98 PRO A CA 1
ATOM 784 C C . PRO A 1 98 ? -23.913 12.716 6.137 1.00 87.62 98 PRO A C 1
ATOM 786 O O . PRO A 1 98 ? -24.275 12.487 7.293 1.00 87.62 98 PRO A O 1
ATOM 789 N N . GLU A 1 99 ? -23.773 11.740 5.237 1.00 87.50 99 GLU A N 1
ATOM 790 C CA . GLU A 1 99 ? -24.019 10.326 5.545 1.00 87.50 99 GLU A CA 1
ATOM 791 C C . GLU A 1 99 ? -22.905 9.764 6.428 1.00 87.50 99 GLU A C 1
ATOM 793 O O . GLU A 1 99 ? -23.184 9.092 7.425 1.00 87.50 99 GLU A O 1
ATOM 798 N N . GLN A 1 100 ? -21.654 10.128 6.135 1.00 88.69 100 GLN A N 1
ATOM 799 C CA . GLN A 1 100 ? -20.506 9.767 6.960 1.00 88.69 100 GLN A CA 1
ATOM 800 C C . GLN A 1 100 ? -20.645 10.334 8.382 1.00 88.69 100 GLN A C 1
ATOM 802 O O . GLN A 1 100 ? -20.454 9.615 9.364 1.00 88.69 100 GLN A O 1
ATOM 807 N N . ALA A 1 101 ? -21.045 11.602 8.519 1.00 89.94 101 ALA A N 1
ATOM 808 C CA . ALA A 1 101 ? -21.280 12.230 9.817 1.00 89.94 101 ALA A CA 1
ATOM 809 C C . ALA A 1 101 ? -22.412 11.539 10.596 1.00 89.94 101 ALA A C 1
ATOM 811 O O . ALA A 1 101 ? -22.251 11.230 11.780 1.00 89.94 101 ALA A O 1
ATOM 812 N N . ALA A 1 102 ? -23.536 11.235 9.940 1.00 92.25 102 ALA A N 1
ATOM 813 C CA . ALA A 1 102 ? -24.647 10.513 10.560 1.00 92.25 102 ALA A CA 1
ATOM 814 C C . ALA A 1 102 ? -24.224 9.113 11.035 1.00 92.25 102 ALA A C 1
ATOM 816 O O . ALA A 1 102 ? -24.545 8.704 12.157 1.00 92.25 102 ALA A O 1
ATOM 817 N N . ARG A 1 103 ? -23.443 8.398 10.217 1.00 90.31 103 ARG A N 1
ATOM 818 C CA . ARG A 1 103 ? -22.882 7.093 10.567 1.00 90.31 103 ARG A CA 1
ATOM 819 C C . ARG A 1 103 ? -21.972 7.191 11.790 1.00 90.31 103 ARG A C 1
ATOM 821 O O . ARG A 1 103 ? -22.142 6.400 12.718 1.00 90.31 103 ARG A O 1
ATOM 828 N N . LEU A 1 104 ? -21.071 8.172 11.841 1.00 92.00 104 LEU A N 1
ATOM 829 C CA . LEU A 1 104 ? -20.177 8.395 12.984 1.00 92.00 104 LEU A CA 1
ATOM 830 C C . LEU A 1 104 ? -20.947 8.678 14.279 1.00 92.00 104 LEU A C 1
ATOM 832 O O . LEU A 1 104 ? -20.641 8.078 15.307 1.00 92.00 104 LEU A O 1
ATOM 836 N N . ILE A 1 105 ? -21.992 9.508 14.226 1.00 95.00 105 ILE A N 1
ATOM 837 C CA . ILE A 1 105 ? -22.856 9.780 15.387 1.00 95.00 105 ILE A CA 1
ATOM 838 C C . ILE A 1 105 ? -23.542 8.493 15.865 1.00 95.00 105 ILE A C 1
ATOM 840 O O . ILE A 1 105 ? -23.589 8.212 17.065 1.00 95.00 105 ILE A O 1
ATOM 844 N N . SER A 1 106 ? -24.051 7.679 14.934 1.00 94.94 106 SER A N 1
ATOM 845 C CA . SER A 1 106 ? -24.692 6.402 15.268 1.00 94.94 106 SER A CA 1
ATOM 846 C C . SER A 1 106 ? -23.716 5.407 15.912 1.00 94.94 106 SER A C 1
ATOM 848 O O . SER A 1 106 ? -24.076 4.723 16.870 1.00 94.94 106 SER A O 1
ATOM 850 N N . LEU A 1 107 ? -22.470 5.358 15.429 1.00 95.38 107 LEU A N 1
ATOM 851 C CA . LEU A 1 107 ? -21.394 4.534 15.980 1.00 95.38 107 LEU A CA 1
ATOM 852 C C . LEU A 1 107 ? -20.995 5.016 17.374 1.00 95.38 107 LEU A C 1
ATOM 854 O O . LEU A 1 107 ? -20.845 4.205 18.284 1.00 95.38 107 LEU A O 1
ATOM 858 N N . GLU A 1 108 ? -20.880 6.327 17.578 1.00 95.56 108 GLU A N 1
ATOM 859 C CA . GLU A 1 108 ? -20.575 6.899 18.888 1.00 95.56 108 GLU A CA 1
ATOM 860 C C . GLU A 1 108 ? -21.660 6.548 19.917 1.00 95.56 108 GLU A C 1
ATOM 862 O O . GLU A 1 108 ? -21.350 6.179 21.053 1.00 95.56 108 GLU A O 1
ATOM 867 N N . ALA A 1 109 ? -22.935 6.604 19.521 1.00 96.00 109 ALA A N 1
ATOM 868 C CA . ALA A 1 109 ? -24.048 6.190 20.369 1.00 96.00 109 ALA A CA 1
ATOM 869 C C . ALA A 1 109 ? -23.969 4.695 20.734 1.00 96.00 109 ALA A C 1
ATOM 871 O O . ALA A 1 109 ? -24.095 4.346 21.910 1.00 96.00 109 ALA A O 1
ATOM 872 N N . GLN A 1 110 ? -23.682 3.827 19.759 1.00 95.69 110 GLN A N 1
ATOM 873 C CA . GLN A 1 110 ? -23.501 2.387 19.986 1.00 95.69 110 GLN A CA 1
ATOM 874 C C . GLN A 1 110 ? -22.320 2.097 20.921 1.00 95.69 110 GLN A C 1
ATOM 876 O O . GLN A 1 110 ? -22.448 1.299 21.848 1.00 95.69 110 GLN A O 1
ATOM 881 N N . ILE A 1 111 ? -21.189 2.788 20.745 1.00 96.19 111 ILE A N 1
ATOM 882 C CA . ILE A 1 111 ? -20.016 2.660 21.621 1.00 96.19 111 ILE A CA 1
ATOM 883 C C . ILE A 1 111 ? -20.357 3.103 23.047 1.00 96.19 111 ILE A C 1
ATOM 885 O O . ILE A 1 111 ? -19.976 2.436 24.010 1.00 96.19 111 ILE A O 1
ATOM 889 N N . LYS A 1 112 ? -21.092 4.209 23.214 1.00 96.88 112 LYS A N 1
ATOM 890 C CA . LYS A 1 112 ? -21.532 4.679 24.537 1.00 96.88 112 LYS A CA 1
ATOM 891 C C . LYS A 1 112 ? -22.412 3.646 25.236 1.00 96.88 112 LYS A C 1
ATOM 893 O O . LYS A 1 112 ? -22.179 3.369 26.412 1.00 96.88 112 LYS A O 1
ATOM 898 N N . GLN A 1 113 ? -23.365 3.058 24.516 1.00 97.38 113 GLN A N 1
ATOM 899 C CA . GLN A 1 113 ? -24.230 2.010 25.048 1.00 97.38 113 GLN A CA 1
ATOM 900 C C . GLN A 1 113 ? -23.429 0.755 25.429 1.00 97.38 113 GLN A C 1
ATOM 902 O O . GLN A 1 113 ? -23.513 0.303 26.569 1.00 97.38 113 GLN A O 1
ATOM 907 N N . ALA A 1 114 ? -22.594 0.239 24.523 1.00 96.25 114 ALA A N 1
ATOM 908 C CA . ALA A 1 114 ? -21.779 -0.951 24.769 1.00 96.25 114 ALA A CA 1
ATOM 909 C C . ALA A 1 114 ? -20.826 -0.767 25.964 1.00 96.25 114 ALA A C 1
ATOM 911 O O . ALA A 1 114 ? -20.652 -1.671 26.780 1.00 96.25 114 ALA A O 1
ATOM 912 N N . ASN A 1 115 ? -20.246 0.427 26.115 1.00 96.81 115 ASN A N 1
ATOM 913 C CA . ASN A 1 115 ? -19.405 0.757 27.263 1.00 96.81 115 ASN A CA 1
ATOM 914 C C . ASN A 1 115 ? -20.187 0.761 28.579 1.00 96.81 115 ASN A C 1
ATOM 916 O O . ASN A 1 115 ? -19.649 0.355 29.609 1.00 96.81 115 ASN A O 1
ATOM 920 N N . GLU A 1 116 ? -21.436 1.220 28.572 1.00 97.38 116 GLU A N 1
ATOM 921 C CA . GLU A 1 116 ? -22.276 1.209 29.767 1.00 97.38 116 GLU A CA 1
ATOM 922 C C . GLU A 1 116 ? -22.665 -0.218 30.165 1.00 97.38 116 GLU A C 1
ATOM 924 O O . GLU A 1 116 ? -22.488 -0.613 31.318 1.00 97.38 116 GLU A O 1
ATOM 929 N N . GLU A 1 117 ? -23.075 -1.036 29.199 1.00 96.88 117 GLU A N 1
ATOM 930 C CA . GLU A 1 117 ? -23.342 -2.460 29.416 1.00 96.88 117 GLU A CA 1
ATOM 931 C C . GLU A 1 117 ? -22.097 -3.193 29.944 1.00 96.88 117 GLU 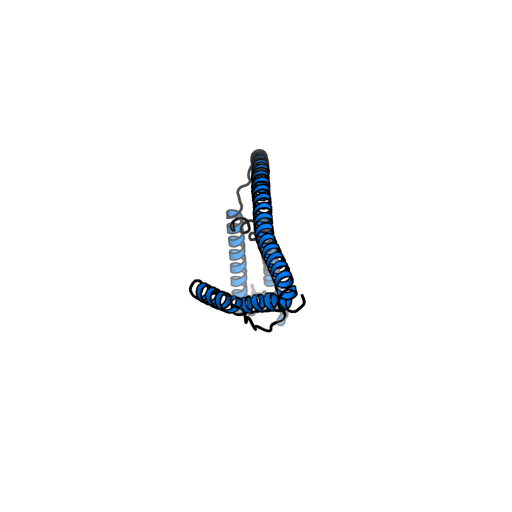A C 1
ATOM 933 O O . GLU A 1 117 ? -22.183 -3.979 30.897 1.00 96.88 117 GLU A O 1
ATOM 938 N N . TYR A 1 118 ? -20.917 -2.875 29.400 1.00 96.31 118 TYR A N 1
ATOM 939 C CA . TYR A 1 118 ? -19.639 -3.391 29.885 1.00 96.31 118 TYR A CA 1
ATOM 940 C C . TYR A 1 118 ? -19.368 -2.987 31.342 1.00 96.31 118 TYR A C 1
ATOM 942 O O . TYR A 1 118 ? -19.032 -3.844 32.164 1.00 96.31 118 TYR A O 1
ATOM 950 N N . ARG A 1 119 ? -19.566 -1.711 31.710 1.00 97.25 119 ARG A N 1
ATOM 951 C CA . ARG A 1 119 ? -19.405 -1.250 33.103 1.00 97.25 119 ARG A CA 1
ATOM 952 C C . ARG A 1 119 ? -20.355 -1.971 34.051 1.00 97.25 119 ARG A C 1
ATOM 954 O O . ARG A 1 119 ? -19.936 -2.373 35.137 1.00 97.25 119 ARG A O 1
ATOM 961 N N . GLN A 1 120 ? -21.606 -2.175 33.650 1.00 97.56 120 GLN A N 1
ATOM 962 C CA . GLN A 1 120 ? -22.599 -2.880 34.461 1.00 97.56 120 GLN A CA 1
ATOM 963 C C . GLN A 1 120 ? -22.246 -4.359 34.640 1.00 97.56 120 GLN A C 1
ATOM 965 O O . GLN A 1 120 ? -22.337 -4.895 35.748 1.00 97.56 120 GLN A O 1
ATOM 970 N N . ALA A 1 121 ? -21.810 -5.036 33.575 1.00 96.69 121 ALA A N 1
ATOM 971 C CA . ALA A 1 121 ? -21.320 -6.410 33.650 1.00 96.69 121 ALA A CA 1
ATOM 972 C C . ALA A 1 121 ? -20.109 -6.524 34.588 1.00 96.69 121 ALA A C 1
ATOM 974 O O . ALA A 1 121 ? -20.082 -7.392 35.462 1.00 96.69 121 ALA A O 1
ATOM 975 N N . LEU A 1 122 ? -19.159 -5.596 34.478 1.00 97.44 122 LEU A N 1
ATOM 976 C CA . LEU A 1 122 ? -17.963 -5.560 35.310 1.00 97.44 122 LEU A CA 1
ATOM 977 C C . LEU A 1 122 ? -18.286 -5.260 36.782 1.00 97.44 122 LEU A C 1
ATOM 979 O O . LEU A 1 122 ? -17.715 -5.882 37.676 1.00 97.44 122 LEU A O 1
ATOM 983 N N . ALA A 1 123 ? -19.245 -4.373 37.057 1.00 97.19 123 ALA A N 1
ATOM 984 C CA . ALA A 1 123 ? -19.729 -4.115 38.411 1.00 97.19 123 ALA A CA 1
ATOM 985 C C . ALA A 1 123 ? -20.378 -5.361 39.034 1.00 97.19 123 ALA A C 1
ATOM 987 O O . ALA A 1 123 ? -20.112 -5.678 40.194 1.00 97.19 123 ALA A O 1
ATOM 988 N N . ARG A 1 124 ? -21.189 -6.101 38.265 1.00 96.62 124 ARG A N 1
ATOM 989 C CA . ARG A 1 124 ? -21.783 -7.372 38.715 1.00 96.62 124 ARG A CA 1
ATOM 990 C C . ARG A 1 124 ? -20.714 -8.423 39.005 1.00 96.62 124 ARG A C 1
ATOM 992 O O . ARG A 1 124 ? -20.748 -9.030 40.070 1.00 96.62 124 ARG A O 1
ATOM 999 N N . ALA A 1 125 ? -19.745 -8.584 38.105 1.00 96.19 125 ALA A N 1
ATOM 1000 C CA . ALA A 1 125 ? -18.636 -9.516 38.287 1.00 96.19 125 ALA A CA 1
ATOM 1001 C C . ALA A 1 125 ? -17.804 -9.181 39.536 1.00 96.19 125 ALA A C 1
ATOM 1003 O O . ALA A 1 125 ? -17.500 -10.073 40.321 1.00 96.19 125 ALA A O 1
ATOM 1004 N N . ARG A 1 126 ? -17.502 -7.895 39.772 1.00 96.50 126 ARG A N 1
ATOM 1005 C CA . ARG A 1 126 ? -16.795 -7.447 40.984 1.00 96.50 126 ARG A CA 1
ATOM 1006 C C . ARG A 1 126 ? -17.575 -7.754 42.258 1.00 96.50 126 ARG A C 1
ATOM 1008 O O . ARG A 1 126 ? -16.991 -8.274 43.198 1.00 96.50 126 ARG A O 1
ATOM 1015 N N . ARG A 1 127 ? -18.884 -7.481 42.283 1.00 97.00 127 ARG A N 1
ATOM 1016 C CA . ARG A 1 127 ? -19.739 -7.795 43.441 1.00 97.00 127 ARG A CA 1
ATOM 1017 C C . ARG A 1 127 ? -19.741 -9.289 43.749 1.00 97.00 127 ARG A C 1
ATOM 1019 O O . ARG A 1 127 ? -19.549 -9.662 44.900 1.00 97.00 127 ARG A O 1
ATOM 1026 N N . LEU A 1 128 ? -19.912 -10.128 42.727 1.00 96.12 128 LEU A N 1
ATOM 1027 C CA . LEU A 1 128 ? -19.879 -11.580 42.895 1.00 96.12 128 LEU A CA 1
ATOM 1028 C C . LEU A 1 128 ? -18.504 -12.058 43.377 1.00 96.12 128 LEU A C 1
ATOM 1030 O O . LEU A 1 128 ? -18.428 -12.885 44.275 1.00 96.12 128 LEU A O 1
ATOM 1034 N N . HIS A 1 129 ? -17.421 -11.511 42.823 1.00 96.44 129 HIS A N 1
ATOM 1035 C CA . HIS A 1 129 ? -16.065 -11.832 43.260 1.00 96.44 129 HIS A CA 1
ATOM 1036 C C . HIS A 1 129 ? -15.846 -11.497 44.742 1.00 96.44 129 HIS A C 1
ATOM 1038 O O . HIS A 1 129 ? -15.282 -12.308 45.470 1.00 96.44 129 HIS A O 1
ATOM 1044 N N . THR A 1 130 ? -16.315 -10.335 45.208 1.00 97.19 130 THR A N 1
ATOM 1045 C CA . THR A 1 130 ? -16.263 -9.974 46.632 1.00 97.19 130 THR A CA 1
ATOM 1046 C C . THR A 1 130 ? -17.061 -10.957 47.488 1.00 97.19 130 THR A C 1
ATOM 1048 O O . THR A 1 130 ? -16.517 -11.467 48.458 1.00 97.19 130 THR A O 1
ATOM 1051 N N . GLN A 1 131 ? -18.291 -11.303 47.093 1.00 95.69 131 GLN A N 1
ATOM 1052 C CA . GLN A 1 131 ? -19.128 -12.265 47.826 1.00 95.69 131 GLN A CA 1
ATOM 1053 C C . GLN A 1 131 ? -18.489 -13.657 47.919 1.00 95.69 131 GLN A C 1
ATOM 1055 O O . GLN A 1 131 ? -18.504 -14.280 48.976 1.00 95.69 131 GLN A O 1
ATOM 1060 N N . VAL A 1 132 ? -17.910 -14.149 46.819 1.00 96.06 132 VAL A N 1
ATOM 1061 C CA . VAL A 1 132 ? -17.193 -15.433 46.805 1.00 96.06 132 VAL A CA 1
ATOM 1062 C C . VAL A 1 132 ? -15.940 -15.356 47.678 1.00 96.06 132 VAL A C 1
ATOM 1064 O O . VAL A 1 132 ? -15.664 -16.292 48.423 1.00 96.06 132 VAL A O 1
ATOM 1067 N N . GLY A 1 133 ? -15.206 -14.241 47.631 1.00 95.50 133 GLY A N 1
ATOM 1068 C CA . GLY A 1 133 ? -14.045 -14.007 48.490 1.00 95.50 133 GLY A CA 1
ATOM 1069 C C . GLY A 1 133 ? -14.399 -14.012 49.980 1.00 95.50 133 GLY A C 1
ATOM 1070 O O . GLY A 1 133 ? -13.736 -14.694 50.754 1.00 95.50 133 GLY A O 1
ATOM 1071 N N . GLU A 1 134 ? -15.470 -13.321 50.369 1.00 94.88 134 GLU A N 1
ATOM 1072 C CA . GLU A 1 134 ? -15.977 -13.289 51.747 1.00 94.88 134 GLU A CA 1
ATOM 1073 C C . GLU A 1 134 ? -16.442 -14.672 52.218 1.00 94.88 134 GLU A C 1
ATOM 1075 O O . GLU A 1 134 ? -16.087 -15.094 53.316 1.00 94.88 134 GLU A O 1
ATOM 1080 N N . ALA A 1 135 ? -17.180 -15.411 51.383 1.00 93.25 135 ALA A N 1
ATOM 1081 C CA . ALA A 1 135 ? -17.622 -16.766 51.712 1.00 93.25 135 ALA A CA 1
ATOM 1082 C C . ALA A 1 135 ? -16.436 -17.721 51.925 1.00 93.25 135 ALA A C 1
ATOM 1084 O O . ALA A 1 135 ? -16.425 -18.484 52.889 1.00 93.25 135 ALA A O 1
ATOM 1085 N N . LEU A 1 136 ? -15.414 -17.654 51.063 1.00 92.94 136 LEU A N 1
ATOM 1086 C CA . LEU A 1 136 ? -14.188 -18.438 51.230 1.00 92.94 136 LEU A CA 1
ATOM 1087 C C . LEU A 1 136 ? -13.422 -18.030 52.492 1.00 92.94 136 LEU A C 1
ATOM 1089 O O . LEU A 1 136 ? -12.923 -18.901 53.201 1.00 92.94 136 LEU A O 1
ATOM 1093 N N . GLN A 1 137 ? -13.344 -16.731 52.794 1.00 92.31 137 GLN A N 1
ATOM 1094 C CA . GLN A 1 137 ? -12.683 -16.236 53.999 1.00 92.31 137 GLN A CA 1
ATOM 1095 C C . GLN A 1 137 ? -13.398 -16.699 55.273 1.00 92.31 137 GLN A C 1
ATOM 1097 O O . GLN A 1 137 ? -12.721 -17.134 56.198 1.00 92.31 137 GLN A O 1
ATOM 1102 N N . LEU A 1 138 ? -14.736 -16.677 55.296 1.00 92.31 138 LEU A N 1
ATOM 1103 C CA . LEU A 1 138 ? -15.536 -17.205 56.404 1.00 92.31 138 LEU A CA 1
ATOM 1104 C C . LEU A 1 138 ? -15.273 -18.704 56.609 1.00 92.31 138 LEU A C 1
ATOM 1106 O O . LEU A 1 138 ? -14.956 -19.130 57.716 1.00 92.31 138 LEU A O 1
ATOM 1110 N N . MET A 1 139 ? -15.328 -19.493 55.529 1.00 89.19 139 MET A N 1
ATOM 1111 C CA . MET A 1 139 ? -15.043 -20.930 55.594 1.00 89.19 139 MET A CA 1
ATOM 1112 C C . MET A 1 139 ? -13.622 -21.216 56.098 1.00 89.19 139 MET A C 1
ATOM 1114 O O . MET A 1 139 ? -13.420 -22.175 56.836 1.00 89.19 139 MET A O 1
ATOM 1118 N N . LEU A 1 140 ? -12.636 -20.396 55.722 1.00 88.88 140 LEU A N 1
ATOM 1119 C CA . LEU A 1 140 ? -11.262 -20.516 56.217 1.00 88.88 140 LEU A CA 1
ATOM 1120 C C . LEU A 1 140 ? -11.152 -20.134 57.704 1.00 88.88 140 LEU A C 1
ATOM 1122 O O . LEU A 1 140 ? -10.513 -20.859 58.464 1.00 88.88 140 LEU A O 1
ATOM 1126 N N . SER A 1 141 ? -11.801 -19.053 58.146 1.00 85.38 141 SER A N 1
ATOM 1127 C CA . SER A 1 141 ? -11.770 -18.624 59.552 1.00 85.38 141 SER A CA 1
ATOM 1128 C C . SER A 1 141 ? -12.529 -19.561 60.496 1.00 85.38 141 SER A C 1
ATOM 1130 O O . SER A 1 141 ? -12.123 -19.744 61.645 1.00 85.38 141 SER A O 1
ATOM 1132 N N . ASP A 1 142 ? -13.606 -20.197 60.030 1.00 76.81 142 ASP A N 1
ATOM 1133 C CA . ASP A 1 142 ? -14.333 -21.210 60.805 1.00 76.81 142 ASP A CA 1
ATOM 1134 C C . ASP A 1 142 ? -13.455 -22.450 61.039 1.00 76.81 142 ASP A C 1
ATOM 1136 O O . ASP A 1 142 ? -13.444 -23.026 62.128 1.00 76.81 142 ASP A O 1
ATOM 1140 N N . VAL A 1 143 ? -12.637 -22.824 60.049 1.00 73.25 143 VAL A N 1
ATOM 1141 C CA . VAL A 1 143 ? -11.643 -23.894 60.204 1.00 73.25 143 VAL A CA 1
ATOM 1142 C C . VAL A 1 143 ? -10.560 -23.489 61.210 1.00 73.25 143 VAL A C 1
ATOM 1144 O O . VAL A 1 143 ? -10.249 -24.270 62.107 1.00 73.25 143 VAL A O 1
ATOM 1147 N N . GLU A 1 144 ? -10.032 -22.264 61.140 1.00 68.31 144 GLU A N 1
ATOM 1148 C CA . GLU A 1 144 ? -9.026 -21.774 62.096 1.00 68.31 144 GLU A CA 1
ATOM 1149 C C . GLU A 1 144 ? -9.558 -21.713 63.537 1.00 68.31 144 GLU A C 1
ATOM 1151 O O . GLU A 1 144 ? -8.880 -22.149 64.465 1.00 68.31 144 GLU A O 1
ATOM 1156 N N . THR A 1 145 ? -10.788 -21.237 63.744 1.00 64.06 145 THR A N 1
ATOM 1157 C CA . THR A 1 145 ? -11.414 -21.181 65.077 1.00 64.06 145 THR A CA 1
ATOM 1158 C C . THR A 1 145 ? -11.799 -22.559 65.614 1.00 64.06 145 THR A C 1
ATOM 1160 O O . THR A 1 145 ? -11.693 -22.797 66.816 1.00 64.06 145 THR A O 1
ATOM 1163 N N . SER A 1 146 ? -12.195 -23.502 64.754 1.00 60.62 146 SER A N 1
ATOM 1164 C CA . SER A 1 146 ? -12.410 -24.895 65.167 1.00 60.62 146 SER A CA 1
ATOM 1165 C C . SER A 1 146 ? -11.105 -25.581 65.591 1.00 60.62 146 SER A C 1
ATOM 1167 O O . SER A 1 146 ? -11.093 -26.288 66.599 1.00 60.62 146 SER A O 1
ATOM 1169 N N . ASN A 1 147 ? -9.992 -25.291 64.909 1.00 59.94 147 ASN A N 1
ATOM 1170 C CA . ASN A 1 147 ? -8.671 -25.796 65.277 1.00 59.94 147 ASN A CA 1
ATOM 1171 C C . ASN A 1 147 ? -8.168 -25.172 66.586 1.00 59.94 147 ASN A C 1
ATOM 1173 O O . ASN A 1 147 ? -7.726 -25.906 67.463 1.00 59.94 147 ASN A O 1
ATOM 1177 N N . THR A 1 148 ? -8.305 -23.855 66.784 1.00 59.97 148 THR A N 1
ATOM 1178 C CA . THR A 1 148 ? -7.857 -23.204 68.031 1.00 59.97 148 THR A CA 1
ATOM 1179 C C . THR A 1 148 ? -8.722 -23.559 69.241 1.00 59.97 148 THR A C 1
ATOM 1181 O O . THR A 1 148 ? -8.196 -23.706 70.342 1.00 59.97 148 THR A O 1
ATOM 1184 N N . ASN A 1 149 ? -10.031 -23.768 69.063 1.00 57.28 149 ASN A N 1
ATOM 1185 C CA . ASN A 1 149 ? -10.914 -24.254 70.129 1.00 57.28 149 ASN A CA 1
ATOM 1186 C C . ASN A 1 149 ? -10.690 -25.740 70.436 1.00 57.28 149 ASN A C 1
ATOM 1188 O O . ASN A 1 149 ? -10.828 -26.149 71.589 1.00 57.28 149 ASN A O 1
ATOM 1192 N N . SER A 1 150 ? -10.329 -26.547 69.432 1.00 53.88 150 SER A N 1
ATOM 1193 C CA . SER A 1 150 ? -9.881 -27.921 69.656 1.00 53.88 150 SER A CA 1
ATOM 1194 C C . SER A 1 150 ? -8.562 -27.927 70.427 1.00 53.88 150 SER A C 1
ATOM 1196 O O . SER A 1 150 ? -8.493 -28.572 71.460 1.00 53.88 150 SER A O 1
ATOM 1198 N N . GLU A 1 151 ? -7.560 -27.141 70.023 1.00 52.72 151 GLU A N 1
ATOM 1199 C CA . GLU A 1 151 ? -6.276 -27.019 70.731 1.00 52.72 151 GLU A CA 1
ATOM 1200 C C . GLU A 1 151 ? -6.421 -26.449 72.153 1.00 52.72 151 GLU A C 1
ATOM 1202 O O . GLU A 1 151 ? -5.733 -26.900 73.068 1.00 52.72 151 GLU A O 1
ATOM 1207 N N . ALA A 1 152 ? -7.333 -25.497 72.381 1.00 53.78 152 ALA A N 1
ATOM 1208 C CA . ALA A 1 152 ? -7.631 -24.965 73.712 1.00 53.78 152 ALA A CA 1
ATOM 1209 C C . ALA A 1 152 ? -8.353 -25.990 74.604 1.00 53.78 152 ALA A C 1
ATOM 1211 O O . ALA A 1 152 ? -8.029 -26.099 75.787 1.00 53.78 152 ALA A O 1
ATOM 1212 N N . ASN A 1 153 ? -9.280 -26.782 74.050 1.00 51.75 153 ASN A N 1
ATOM 1213 C CA . ASN A 1 153 ? -9.908 -27.889 74.777 1.00 51.75 153 ASN A CA 1
ATOM 1214 C C . ASN A 1 153 ? -8.928 -29.044 75.029 1.00 51.75 153 ASN A C 1
ATOM 1216 O O . ASN A 1 153 ? -8.968 -29.633 76.103 1.00 51.75 153 ASN A O 1
ATOM 1220 N N . THR A 1 154 ? -8.010 -29.345 74.107 1.00 53.53 154 THR A N 1
ATOM 1221 C CA . THR A 1 154 ? -6.966 -30.359 74.318 1.00 53.53 154 THR A CA 1
ATOM 1222 C C . THR A 1 154 ? -5.947 -29.898 75.363 1.00 53.53 154 THR A C 1
ATOM 1224 O O . THR A 1 154 ? -5.634 -30.670 76.262 1.00 53.53 154 THR A O 1
ATOM 1227 N N . LYS A 1 155 ? -5.527 -28.622 75.366 1.00 51.50 155 LYS A N 1
ATOM 1228 C CA . LYS A 1 155 ? -4.692 -28.056 76.448 1.00 51.50 155 LYS A CA 1
ATOM 1229 C C . LYS A 1 155 ? -5.397 -28.040 77.805 1.00 51.50 155 LYS A C 1
ATOM 1231 O O . LYS A 1 155 ? -4.750 -28.267 78.822 1.00 51.50 155 LYS A O 1
ATOM 1236 N N . ALA A 1 156 ? -6.706 -27.789 77.848 1.00 48.50 156 ALA A N 1
ATOM 1237 C CA . ALA A 1 156 ? -7.478 -27.861 79.090 1.00 48.50 156 ALA A CA 1
ATOM 1238 C C . ALA A 1 156 ? -7.629 -29.305 79.613 1.00 48.50 156 ALA A C 1
ATOM 1240 O O . ALA A 1 156 ? -7.746 -29.502 80.822 1.00 48.50 156 ALA A O 1
ATOM 1241 N N . ILE A 1 157 ? -7.581 -30.304 78.726 1.00 46.75 157 ILE A N 1
ATOM 1242 C CA . ILE A 1 157 ? -7.593 -31.732 79.078 1.00 46.75 157 ILE A CA 1
ATOM 1243 C C . ILE A 1 157 ? -6.187 -32.216 79.496 1.00 46.75 157 ILE A C 1
ATOM 1245 O O . ILE A 1 157 ? -6.070 -32.941 80.480 1.00 46.75 157 ILE A O 1
ATOM 1249 N N . GLU A 1 158 ? -5.106 -31.743 78.866 1.00 47.19 158 GLU A N 1
ATOM 1250 C CA . GLU A 1 158 ? -3.718 -32.073 79.254 1.00 47.19 158 GLU A CA 1
ATOM 1251 C C . GLU A 1 158 ? -3.278 -31.456 80.595 1.00 47.19 158 GLU A C 1
ATOM 1253 O O . GLU A 1 158 ? -2.364 -31.965 81.239 1.00 47.19 158 GLU A O 1
ATOM 1258 N N . MET A 1 159 ? -3.934 -30.393 81.077 1.00 47.22 159 MET A N 1
ATOM 1259 C CA . MET A 1 159 ? -3.667 -29.869 82.427 1.00 47.22 159 MET A CA 1
ATOM 1260 C C . MET A 1 159 ? -4.332 -30.688 83.550 1.00 47.22 159 MET A C 1
ATOM 1262 O O . MET A 1 159 ? -4.099 -30.389 84.723 1.00 47.22 159 MET A O 1
ATOM 1266 N N . LEU A 1 160 ? -5.132 -31.714 83.220 1.00 47.56 160 LEU A N 1
ATOM 1267 C CA . LEU A 1 160 ? -5.813 -32.578 84.193 1.00 47.56 160 LEU A CA 1
ATOM 1268 C C . LEU A 1 160 ? -5.353 -34.041 84.203 1.00 47.56 160 LEU A C 1
ATOM 1270 O O . LEU A 1 160 ? -5.670 -34.740 85.163 1.00 47.56 160 LEU A O 1
ATOM 1274 N N . GLU A 1 161 ? -4.541 -34.497 83.251 1.00 38.09 161 GLU A N 1
ATOM 1275 C CA . GLU A 1 161 ? -3.918 -35.821 83.324 1.00 38.09 161 GLU A CA 1
ATOM 1276 C C . GLU A 1 161 ? -2.444 -35.744 82.923 1.00 38.09 161 GLU A C 1
ATOM 1278 O O . GLU A 1 161 ? -2.084 -35.627 81.756 1.00 38.09 161 GLU A O 1
ATOM 1283 N N . GLY A 1 162 ? -1.565 -35.841 83.923 1.00 45.03 162 GLY A N 1
ATOM 1284 C CA . GLY A 1 162 ? -0.197 -36.273 83.680 1.00 45.03 162 GLY A CA 1
ATOM 1285 C C . GLY A 1 162 ? -0.222 -37.726 83.211 1.00 45.03 162 GLY A C 1
ATOM 1286 O O . GLY A 1 162 ? -0.530 -38.619 83.998 1.00 45.03 162 GLY A O 1
ATOM 1287 N N . GLY A 1 163 ? 0.100 -37.962 81.943 1.00 37.69 163 GLY A N 1
ATOM 1288 C CA . GLY A 1 163 ? 0.228 -39.309 81.400 1.00 37.69 163 GLY A CA 1
ATOM 1289 C C . GLY A 1 163 ? 0.459 -39.309 79.895 1.00 37.69 163 GLY A C 1
ATOM 1290 O O . GLY A 1 163 ? -0.464 -39.074 79.124 1.00 37.69 163 GLY A O 1
ATOM 1291 N N . ASP A 1 164 ? 1.696 -39.599 79.493 1.00 42.91 164 ASP A N 1
ATOM 1292 C CA . ASP A 1 164 ? 2.130 -39.785 78.108 1.00 42.91 164 ASP A CA 1
ATOM 1293 C C . ASP A 1 164 ? 1.213 -40.739 77.323 1.00 42.91 164 ASP A C 1
ATOM 1295 O O . ASP A 1 164 ? 1.201 -41.943 77.586 1.00 42.91 164 ASP A O 1
ATOM 1299 N N . VAL A 1 165 ? 0.530 -40.245 76.284 1.00 35.84 165 VAL A N 1
ATOM 1300 C CA . VAL A 1 165 ? 0.057 -41.087 75.175 1.00 35.84 165 VAL A CA 1
ATOM 1301 C C . VAL A 1 165 ? 0.257 -40.354 73.851 1.00 35.84 165 VAL A C 1
ATOM 1303 O O . VAL A 1 165 ? -0.399 -39.371 73.524 1.00 35.84 165 VAL A O 1
ATOM 1306 N N . ILE A 1 166 ? 1.187 -40.891 73.069 1.00 44.22 166 ILE A N 1
ATOM 1307 C CA . ILE A 1 166 ? 1.491 -40.526 71.689 1.00 44.22 166 ILE A CA 1
ATOM 1308 C C . ILE A 1 166 ? 0.243 -40.762 70.825 1.00 44.22 166 ILE A C 1
ATOM 1310 O O . ILE A 1 166 ? -0.090 -41.908 70.525 1.00 44.22 166 ILE A O 1
ATOM 1314 N N . ILE A 1 167 ? -0.421 -39.695 70.373 1.00 34.50 167 ILE A N 1
ATOM 1315 C CA . ILE A 1 167 ? -1.402 -39.765 69.281 1.00 34.50 167 ILE A CA 1
ATOM 1316 C C . ILE A 1 167 ? -0.757 -39.171 68.031 1.00 34.50 167 ILE A C 1
ATOM 1318 O O . ILE A 1 167 ? -0.867 -37.985 67.725 1.00 34.50 167 ILE A O 1
ATOM 1322 N N . ALA A 1 168 ? -0.066 -40.032 67.286 1.00 36.94 168 ALA A N 1
ATOM 1323 C CA . ALA A 1 168 ? 0.277 -39.758 65.902 1.00 36.94 168 ALA A CA 1
ATOM 1324 C C . ALA A 1 168 ? -1.009 -39.778 65.050 1.00 36.94 168 ALA A C 1
ATOM 1326 O O . ALA A 1 168 ? -1.499 -40.827 64.639 1.00 36.94 168 ALA A O 1
ATOM 1327 N N . SER A 1 169 ? -1.571 -38.583 64.863 1.00 44.91 169 SER A N 1
ATOM 1328 C CA . SER A 1 169 ? -2.062 -38.040 63.588 1.00 44.91 169 SER A CA 1
ATOM 1329 C C . SER A 1 169 ? -2.941 -38.929 62.685 1.00 44.91 169 SER A C 1
ATOM 1331 O O . SER A 1 169 ? -2.500 -39.483 61.678 1.00 44.91 169 SER A O 1
ATOM 1333 N N . SER A 1 170 ? -4.259 -38.883 62.916 1.00 45.28 170 SER A N 1
ATOM 1334 C CA . SER A 1 170 ? -5.282 -39.249 61.916 1.00 45.28 170 SER A CA 1
ATOM 1335 C C . SER A 1 170 ? -5.406 -38.237 60.758 1.00 45.28 170 SER A C 1
ATOM 1337 O O . SER A 1 170 ? -6.048 -38.531 59.749 1.00 45.28 170 SER A O 1
ATOM 1339 N N . GLU A 1 171 ? -4.750 -37.070 60.847 1.00 47.09 171 GLU A N 1
ATOM 1340 C CA . GLU A 1 171 ? -4.725 -36.054 59.779 1.00 47.09 171 GLU A CA 1
ATOM 1341 C C . GLU A 1 171 ? -3.890 -36.474 58.555 1.00 47.09 171 GLU A C 1
ATOM 1343 O O . GLU A 1 171 ? -4.123 -35.989 57.445 1.00 47.09 171 GLU A O 1
ATOM 1348 N N . PHE A 1 172 ? -2.941 -37.406 58.711 1.00 44.38 172 PHE A N 1
ATOM 1349 C CA . PHE A 1 172 ? -2.051 -37.796 57.612 1.00 44.38 172 PHE A CA 1
ATOM 1350 C C . PHE A 1 172 ? -2.730 -38.741 56.606 1.00 44.38 172 PHE A C 1
ATOM 1352 O O . PHE A 1 172 ? -2.446 -38.703 55.407 1.00 44.38 172 PHE A O 1
ATOM 1359 N N . THR A 1 173 ? -3.699 -39.539 57.063 1.00 50.53 173 THR A N 1
ATOM 1360 C CA . THR A 1 173 ? -4.400 -40.526 56.226 1.00 50.53 173 THR A CA 1
ATOM 1361 C C . THR A 1 173 ? -5.403 -39.873 55.270 1.00 50.53 173 THR A C 1
ATOM 1363 O O . THR A 1 173 ? -5.639 -40.380 54.174 1.00 50.53 173 THR A O 1
ATOM 1366 N N . MET A 1 174 ? -5.962 -38.713 55.631 1.00 47.16 174 MET A N 1
ATOM 1367 C CA . MET A 1 174 ? -6.948 -38.016 54.795 1.00 47.16 174 MET A CA 1
ATOM 1368 C C . MET A 1 174 ? -6.296 -37.226 53.648 1.00 47.16 174 MET A C 1
ATOM 1370 O O . MET A 1 174 ? -6.841 -37.154 52.547 1.00 47.16 174 MET A O 1
ATOM 1374 N N . CYS A 1 175 ? -5.087 -36.700 53.869 1.00 47.56 175 CYS A N 1
ATOM 1375 C CA . CYS A 1 175 ? -4.347 -35.921 52.872 1.00 47.56 175 CYS A CA 1
ATOM 1376 C C . CYS A 1 175 ? -3.818 -36.797 51.711 1.00 47.56 175 CYS A C 1
ATOM 1378 O O . CYS A 1 175 ? -3.814 -36.377 50.550 1.00 47.56 175 CYS A O 1
ATOM 1380 N N . LEU A 1 176 ? -3.466 -38.056 52.003 1.00 51.69 176 LEU A N 1
ATOM 1381 C CA . LEU A 1 176 ? -3.107 -39.071 51.000 1.00 51.69 176 LEU A CA 1
ATOM 1382 C C . LEU A 1 176 ? -4.313 -39.555 50.172 1.00 51.69 176 LEU A C 1
ATOM 1384 O O . LEU A 1 176 ? -4.170 -39.863 48.990 1.00 51.69 176 LEU A O 1
ATOM 1388 N N . ALA A 1 177 ? -5.517 -39.582 50.751 1.00 53.00 177 ALA A N 1
ATOM 1389 C CA . ALA A 1 177 ? -6.723 -39.993 50.029 1.00 53.00 177 ALA A CA 1
ATOM 1390 C C . ALA A 1 177 ? -7.206 -38.926 49.025 1.00 53.00 177 ALA A C 1
ATOM 1392 O O . ALA A 1 177 ? -7.680 -39.265 47.938 1.00 53.00 177 ALA A O 1
ATOM 1393 N N . LEU A 1 178 ? -7.050 -37.637 49.351 1.00 52.50 178 LEU A N 1
ATOM 1394 C CA . LEU A 1 178 ? -7.470 -36.541 48.471 1.00 52.50 178 LEU A CA 1
ATOM 1395 C C . LEU A 1 178 ? -6.535 -36.355 47.264 1.00 52.50 178 LEU A C 1
ATOM 1397 O O . LEU A 1 178 ? -6.993 -36.043 46.165 1.00 52.50 178 LEU A O 1
ATOM 1401 N N . THR A 1 179 ? -5.235 -36.608 47.436 1.00 56.78 179 THR A N 1
ATOM 1402 C CA . THR A 1 179 ? -4.249 -36.538 46.342 1.00 56.78 179 THR A CA 1
ATOM 1403 C C . THR A 1 179 ? -4.451 -37.647 45.304 1.00 56.78 179 THR A C 1
ATOM 1405 O O . THR A 1 179 ? -4.297 -37.393 44.109 1.00 56.78 179 THR A O 1
ATOM 1408 N N . ALA A 1 180 ? -4.926 -38.829 45.714 1.00 55.31 180 ALA A N 1
ATOM 1409 C CA . ALA A 1 180 ? -5.259 -39.919 44.795 1.00 55.31 180 ALA A CA 1
ATOM 1410 C C . ALA A 1 180 ? -6.508 -39.645 43.925 1.00 55.31 180 ALA A C 1
ATOM 1412 O O . ALA A 1 180 ? -6.561 -40.086 42.777 1.00 55.31 180 ALA A O 1
ATOM 1413 N N . GLN A 1 181 ? -7.504 -38.890 44.417 1.00 54.28 181 GLN A N 1
ATOM 1414 C CA . GLN A 1 181 ? -8.698 -38.553 43.621 1.00 54.28 181 GLN A CA 1
ATOM 1415 C C . GLN A 1 181 ? -8.453 -37.461 42.570 1.00 54.28 181 GLN A C 1
ATOM 1417 O O . GLN A 1 181 ? -9.064 -37.497 41.500 1.00 54.28 181 GLN A O 1
ATOM 1422 N N . VAL A 1 182 ? -7.551 -36.510 42.832 1.00 53.25 182 VAL A N 1
ATOM 1423 C CA . VAL A 1 182 ? -7.234 -35.427 41.881 1.00 53.25 182 VAL A CA 1
ATOM 1424 C C . VAL A 1 182 ? -6.465 -35.959 40.662 1.00 53.25 182 VAL A C 1
ATOM 1426 O O . VAL A 1 182 ? -6.661 -35.484 39.544 1.00 53.25 182 VAL A O 1
ATOM 1429 N N . GLN A 1 183 ? -5.674 -37.020 40.835 1.00 50.81 183 GLN A N 1
ATOM 1430 C CA . GLN A 1 183 ? -4.845 -37.607 39.777 1.00 50.81 183 GLN A CA 1
ATOM 1431 C C . GLN A 1 183 ? -5.646 -38.382 38.711 1.00 50.81 183 GLN A C 1
ATOM 1433 O O . GLN A 1 183 ? -5.166 -38.576 37.596 1.00 50.81 183 GLN A O 1
ATOM 1438 N N . ALA A 1 184 ? -6.891 -38.771 39.007 1.00 52.12 184 ALA A N 1
ATOM 1439 C CA . ALA A 1 184 ? -7.748 -39.501 38.072 1.00 52.12 184 ALA A CA 1
ATOM 1440 C C . ALA A 1 184 ? -8.511 -38.599 37.080 1.00 52.12 184 ALA A C 1
ATOM 1442 O O . ALA A 1 184 ? -9.073 -39.113 36.113 1.00 52.12 184 ALA A O 1
ATOM 1443 N N . LYS A 1 185 ? -8.571 -37.272 37.302 1.00 50.09 185 LYS A N 1
ATOM 1444 C CA . LYS A 1 185 ? -9.518 -36.395 36.582 1.00 50.09 185 LYS A CA 1
ATOM 1445 C C . LYS A 1 185 ? -8.903 -35.389 35.601 1.00 50.09 185 LYS A C 1
ATOM 1447 O O . LYS A 1 185 ? -9.651 -34.809 34.818 1.00 50.09 185 LYS A O 1
ATOM 1452 N N . THR A 1 186 ? -7.579 -35.233 35.552 1.00 52.34 186 THR A N 1
ATOM 1453 C CA . THR A 1 186 ? 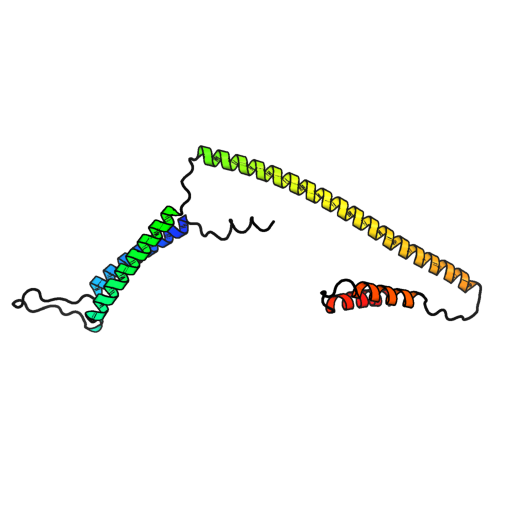-6.898 -34.354 34.575 1.00 52.34 186 THR A CA 1
ATOM 1454 C C . THR A 1 186 ? -5.465 -34.826 34.283 1.00 52.34 186 THR A C 1
ATOM 1456 O O . THR A 1 186 ? -4.590 -34.603 35.116 1.00 52.34 186 THR A O 1
ATOM 1459 N N . PRO A 1 187 ? -5.168 -35.427 33.113 1.00 51.00 187 PRO A N 1
ATOM 1460 C CA . PRO A 1 187 ? -3.815 -35.894 32.784 1.00 51.00 187 PRO A CA 1
ATOM 1461 C C . PRO A 1 187 ? -2.896 -34.819 32.162 1.00 51.00 187 PRO A C 1
ATOM 1463 O O . PRO A 1 187 ? -1.867 -35.170 31.594 1.00 51.00 187 PRO A O 1
ATOM 1466 N N . ALA A 1 188 ? -3.245 -33.527 32.217 1.00 51.28 188 ALA A N 1
ATOM 1467 C CA . ALA A 1 188 ? -2.580 -32.494 31.408 1.00 51.28 188 ALA A CA 1
ATOM 1468 C C . ALA A 1 188 ? -2.258 -31.181 32.151 1.00 51.28 188 ALA A C 1
ATOM 1470 O O . ALA A 1 188 ? -2.416 -30.103 31.584 1.00 51.28 188 ALA A O 1
ATOM 1471 N N . LEU A 1 189 ? -1.803 -31.247 33.406 1.00 46.97 189 LEU A N 1
ATOM 1472 C CA . LEU A 1 189 ? -1.161 -30.096 34.051 1.00 46.97 189 LEU A CA 1
ATOM 1473 C C . LEU A 1 189 ? 0.229 -30.463 34.572 1.00 46.97 189 LEU A C 1
ATOM 1475 O O . LEU A 1 189 ? 0.408 -31.473 35.249 1.00 46.97 189 LEU A O 1
ATOM 1479 N N . ASP A 1 190 ? 1.192 -29.614 34.214 1.00 48.19 190 ASP A N 1
ATOM 1480 C CA . ASP A 1 190 ? 2.613 -29.713 34.528 1.00 48.19 190 ASP A CA 1
ATOM 1481 C C . ASP A 1 190 ? 2.882 -30.005 36.010 1.00 48.19 190 ASP A C 1
ATOM 1483 O O . ASP A 1 190 ? 2.460 -29.278 36.916 1.00 48.19 190 ASP A O 1
ATOM 1487 N N . PHE A 1 191 ? 3.686 -31.047 36.232 1.00 50.03 191 PHE A N 1
ATOM 1488 C CA . PHE A 1 191 ? 4.137 -31.555 37.533 1.00 50.03 191 PHE A CA 1
ATOM 1489 C C . PHE A 1 191 ? 4.806 -30.490 38.428 1.00 50.03 191 PHE A C 1
ATOM 1491 O O . PHE A 1 191 ? 4.875 -30.653 39.647 1.00 50.03 191 PHE A O 1
ATOM 1498 N N . GLN A 1 192 ? 5.269 -29.381 37.846 1.00 50.09 192 GLN A N 1
ATOM 1499 C CA . GLN A 1 192 ? 6.008 -28.327 38.539 1.00 50.09 192 GLN A CA 1
ATOM 1500 C C . GLN A 1 192 ? 5.123 -27.477 39.478 1.00 50.09 192 GLN A C 1
ATOM 1502 O O . GLN A 1 192 ? 5.598 -27.009 40.513 1.00 50.09 192 GLN A O 1
ATOM 1507 N N . CYS A 1 193 ? 3.832 -27.287 39.167 1.00 47.44 193 CYS A N 1
ATOM 1508 C CA . CYS A 1 193 ? 2.960 -26.394 39.948 1.00 47.44 193 CYS A CA 1
ATOM 1509 C C . CYS A 1 193 ? 2.372 -27.047 41.208 1.00 47.44 193 CYS A C 1
ATOM 1511 O O . CYS A 1 193 ? 2.214 -26.373 42.227 1.00 47.44 193 CYS A O 1
ATOM 1513 N N . CYS A 1 194 ? 2.096 -28.354 41.188 1.00 48.31 194 CYS A N 1
ATOM 1514 C CA . CYS A 1 194 ? 1.567 -29.052 42.365 1.00 48.31 194 CYS A CA 1
ATOM 1515 C C . CYS A 1 194 ? 2.607 -29.168 43.489 1.00 48.31 194 CYS A C 1
ATOM 1517 O O . CYS A 1 194 ? 2.255 -29.048 44.662 1.00 48.31 194 CYS A O 1
ATOM 1519 N N . TYR A 1 195 ? 3.890 -29.328 43.148 1.00 53.69 195 TYR A N 1
ATOM 1520 C CA . TYR A 1 195 ? 4.957 -29.454 44.145 1.00 53.69 195 TYR A CA 1
ATOM 1521 C C . TYR A 1 195 ? 5.190 -28.149 44.921 1.00 53.69 195 TYR A C 1
ATOM 1523 O O . TYR A 1 195 ? 5.393 -28.169 46.134 1.00 53.69 195 TYR A O 1
ATOM 1531 N N . LEU A 1 196 ? 5.078 -27.003 44.241 1.00 53.59 196 LEU A N 1
ATOM 1532 C CA . LEU A 1 196 ? 5.185 -25.675 44.853 1.00 53.59 196 LEU A CA 1
ATOM 1533 C C . LEU A 1 196 ? 4.028 -25.376 45.814 1.00 53.59 196 LEU A C 1
ATOM 1535 O O . LEU A 1 196 ? 4.245 -24.759 46.855 1.00 53.59 196 LEU A O 1
ATOM 1539 N N . PHE A 1 197 ? 2.819 -25.855 45.512 1.00 51.94 197 PHE A N 1
ATOM 1540 C CA . PHE A 1 197 ? 1.659 -25.649 46.379 1.00 51.94 197 PHE A CA 1
ATOM 1541 C C . PHE A 1 197 ? 1.747 -26.488 47.663 1.00 51.94 197 PHE A C 1
ATOM 1543 O O . PHE A 1 197 ? 1.500 -25.981 48.756 1.00 51.94 197 PHE A O 1
ATOM 1550 N N . VAL A 1 198 ? 2.188 -27.746 47.557 1.00 56.69 198 VAL A N 1
ATOM 1551 C CA . VAL A 1 198 ? 2.372 -28.629 48.722 1.00 56.69 198 VAL A CA 1
ATOM 1552 C C . VAL A 1 198 ? 3.555 -28.175 49.589 1.00 56.69 198 VAL A C 1
ATOM 1554 O O . VAL A 1 198 ? 3.438 -28.143 50.814 1.00 56.69 198 VAL A O 1
ATOM 1557 N N . ALA A 1 199 ? 4.661 -27.732 48.980 1.00 55.94 199 ALA A N 1
ATOM 1558 C CA . ALA A 1 199 ? 5.805 -27.184 49.713 1.00 55.94 199 ALA A CA 1
ATOM 1559 C C . ALA A 1 199 ? 5.462 -25.874 50.451 1.00 55.94 199 ALA A C 1
ATOM 1561 O O . ALA A 1 199 ? 5.897 -25.675 51.585 1.00 55.94 199 ALA A O 1
ATOM 1562 N N . ALA A 1 200 ? 4.637 -25.005 49.855 1.00 52.72 200 ALA A N 1
ATOM 1563 C CA . ALA A 1 200 ? 4.197 -23.761 50.489 1.00 52.72 200 ALA A CA 1
ATOM 1564 C C . ALA A 1 200 ? 3.257 -24.000 51.686 1.00 52.72 200 ALA A C 1
ATOM 1566 O O . ALA A 1 200 ? 3.348 -23.291 52.691 1.00 52.72 200 ALA A O 1
ATOM 1567 N N . VAL A 1 201 ? 2.389 -25.015 51.608 1.00 53.44 201 VAL A N 1
ATOM 1568 C CA . VAL A 1 201 ? 1.488 -25.396 52.709 1.00 53.44 201 VAL A CA 1
ATOM 1569 C C . VAL A 1 201 ? 2.262 -26.042 53.863 1.00 53.44 201 VAL A C 1
ATOM 1571 O O . VAL A 1 201 ? 2.005 -25.725 55.023 1.00 53.44 201 VAL A O 1
ATOM 1574 N N . LEU A 1 202 ? 3.267 -26.873 53.570 1.00 50.69 202 LEU A N 1
ATOM 1575 C CA . LEU A 1 202 ? 4.117 -27.481 54.600 1.00 50.69 202 LEU A CA 1
ATOM 1576 C C . LEU A 1 202 ? 5.069 -26.467 55.259 1.00 50.69 202 LEU A C 1
ATOM 1578 O O . LEU A 1 202 ? 5.278 -26.531 56.467 1.00 50.69 202 LEU A O 1
ATOM 1582 N N . SER A 1 203 ? 5.593 -25.488 54.511 1.00 45.34 203 SER A N 1
ATOM 1583 C CA . SER A 1 203 ? 6.510 -24.479 55.064 1.00 45.34 203 SER A CA 1
ATOM 1584 C C . SER A 1 203 ? 5.828 -23.479 56.005 1.00 45.34 203 SER A C 1
ATOM 1586 O O . SER A 1 203 ? 6.489 -22.967 56.905 1.00 45.34 203 SER A O 1
ATOM 1588 N N . LYS A 1 204 ? 4.530 -23.191 55.829 1.00 46.69 204 LYS A N 1
ATOM 1589 C CA . LYS A 1 204 ? 3.784 -22.303 56.741 1.00 46.69 204 LYS A CA 1
ATOM 1590 C C . LYS A 1 204 ? 3.414 -22.966 58.068 1.00 46.69 204 LYS A C 1
ATOM 1592 O O . LYS A 1 204 ? 3.238 -22.258 59.050 1.00 46.69 204 LYS A O 1
ATOM 1597 N N . ARG A 1 205 ? 3.336 -24.300 58.115 1.00 43.84 205 ARG A N 1
ATOM 1598 C CA . ARG A 1 205 ? 2.994 -25.059 59.332 1.00 43.84 205 ARG A CA 1
ATOM 1599 C C . ARG A 1 205 ? 4.206 -25.340 60.238 1.00 43.84 205 ARG A C 1
ATOM 1601 O O . ARG A 1 205 ? 4.021 -25.849 61.329 1.00 43.84 205 ARG A O 1
ATOM 1608 N N . ALA A 1 206 ? 5.427 -25.011 59.799 1.00 40.47 206 ALA A N 1
ATOM 1609 C CA . ALA A 1 206 ? 6.669 -25.219 60.557 1.00 40.47 206 ALA A CA 1
ATOM 1610 C C . ALA A 1 206 ? 7.182 -23.963 61.299 1.00 40.47 206 ALA A C 1
ATOM 1612 O O . ALA A 1 206 ? 8.214 -24.031 61.962 1.00 40.47 206 ALA A O 1
ATOM 1613 N N . VAL A 1 207 ? 6.506 -22.814 61.164 1.00 44.56 207 VAL A N 1
ATOM 1614 C CA . VAL A 1 207 ? 6.915 -21.522 61.766 1.00 44.56 207 VAL A CA 1
ATOM 1615 C C . VAL A 1 207 ? 5.856 -20.973 62.744 1.00 44.56 207 VAL A C 1
ATOM 1617 O O . VAL A 1 207 ? 5.994 -19.857 63.236 1.00 44.56 207 VAL A O 1
ATOM 1620 N N . ALA A 1 208 ? 4.816 -21.749 63.056 1.00 38.25 208 ALA A N 1
ATOM 1621 C CA . ALA A 1 208 ? 3.827 -21.430 64.087 1.00 38.25 208 ALA A CA 1
ATOM 1622 C C . ALA A 1 208 ? 3.938 -22.426 65.244 1.00 38.25 208 ALA A C 1
ATOM 1624 O O . ALA A 1 208 ? 4.080 -23.632 64.941 1.00 38.25 208 ALA A O 1
#

Organism: NCBI:txid1582974

Sequence (208 aa):
MPELHKELTADMDKLTQLHDAIESLLVIMSNSVIYLVTRNSFRQVNPNIPITKTRPPEREDPLDVFEANKRELVNDLITKAKQIEYLIASLPPPEPEPEQAARLISLEAQIKQANEEYRQALARARRLHTQVGEALQLMLSDVETSNTNSEANTKAIEMLEGGDVIIASSEFTMCLALTAQVQAKTPALDFQCCYLFVAAVLSKRAVA

Radius of gyration: 41.88 Å; chains: 1; bounding box: 58×55×130 Å

Secondary structure (DSSP, 8-state):
--STTTTTTS---HHHHHHHHHHHHHHHHHHHHHHHHHH-----S-TTS----PPPGGG---HHHHHHHHHHHHHHHHHHHHHHHHHHHHSPPPPPHHHHHHHHHHHHHHHHHHHHHHHHHHHHHHHHHHHHHHHHHHHHHHHHHHHHHHHHHHHHHHTT---------THHHHHHHHHHHHTTT-S-S-HHHHHHHHHHHHHHTT--